Protein AF-A0A9P7FVH2-F1 (afdb_monomer_lite)

Organism: NCBI:txid117069

Radius of gyration: 31.06 Å; chains: 1; bounding box: 58×91×98 Å

Sequence (257 aa):
MCSVDLSGKVISPTGVAQERHGKLKPRFADFACPNVEVYRYVALVTKAVIPKAFWGSDANFKVVLSYVQEFIRCRRFESVTLHHVIQRFSTTACDWFIPPGQGALQQSRVSVSDAMKRRELLEDFMFWYFDSFVSSLLKTNFYITETSAFRNRVLYFRHDDWEAMCAPLIERLSSATFVKMTHLEAMEVLRQRKLGYSFVRLLPKETGVRPIVNLRRRKTHGRPAEQSINQILQAAFQILSYEKVIAFLKCLEVRLM

Foldseek 3Di:
DFDADPVRDGDDPPPPPPPPPPVPQQFPQVQFDDLVVLLVVLLVVCPVPPDPLQLLDPQSSVLQSVVLSVLSFDFVPDDDDLCNSCPRRDLQSRQVLDDPPDPPDRCPDDDPVSVVVSVVVSSVVSCCCVVPPSVCVQVVQWDWAFDVVVVRTITTHGPVSVCVQCVVVVVCCPPPPDDDDDPVRLVVVCVVDLQHAWDWDWHGDRHGIDTDTDQQDDDPPVDPDRDGPCRVCVVVVVVVVVVVVVVVVVVVVVVVD

pLDDT: mean 79.51, std 17.06, range [28.39, 97.88]

Secondary structure (DSSP, 8-state):
---B-TT--B--------------PPPGGGGSBPHHHHHHHHHHHHHHHS-GGGGSSHHHHHHHHHHHHHHHHPPTT----HHHHHTT--GGG-GGGSPTTS--S--SS--HHHHHHHHHHHHHHHHIIIIIIIHHHHHHHEEEEEEGGGTTEEEEEEHHHHHHHHHHHHHHIIIII-----HHHHHHHHHH-S----EEEEEE-SSSEEEEEE-------SSS-PPPHHHHHHHHHHHHHHHHHHHHHHHHHTT--

Structure (mmCIF, N/CA/C/O backbone):
data_AF-A0A9P7FVH2-F1
#
_entry.id   AF-A0A9P7FVH2-F1
#
loop_
_atom_site.group_PDB
_atom_site.id
_atom_site.type_symbol
_atom_site.label_atom_id
_atom_site.label_alt_id
_atom_site.label_comp_id
_atom_site.label_asym_id
_atom_site.label_entity_id
_atom_site.label_seq_id
_atom_site.pdbx_PDB_ins_code
_atom_site.Cartn_x
_atom_site.Cartn_y
_atom_site.Cartn_z
_atom_site.occupancy
_atom_site.B_iso_or_equiv
_atom_site.auth_seq_id
_atom_site.auth_comp_id
_atom_site.auth_asym_id
_atom_site.auth_atom_id
_atom_site.pdbx_PDB_model_num
ATOM 1 N N . MET A 1 1 ? -13.755 -58.070 35.638 1.00 43.16 1 MET A N 1
ATOM 2 C CA . MET A 1 1 ? -15.102 -58.663 35.772 1.00 43.16 1 MET A CA 1
ATOM 3 C C . MET A 1 1 ? -16.091 -57.634 35.250 1.00 43.16 1 MET A C 1
ATOM 5 O O . MET A 1 1 ? -16.156 -56.558 35.825 1.00 43.16 1 MET A O 1
ATOM 9 N N . CYS A 1 2 ? -16.745 -57.895 34.118 1.00 45.72 2 CYS A N 1
ATOM 10 C CA . CYS A 1 2 ? -17.725 -56.977 33.527 1.00 45.72 2 CYS A CA 1
ATOM 11 C C . CYS A 1 2 ? -19.125 -57.366 34.010 1.00 45.72 2 CYS A C 1
ATOM 13 O O . CYS A 1 2 ? -19.472 -58.543 33.946 1.00 45.72 2 CYS A O 1
ATOM 15 N N . SER A 1 3 ? -19.909 -56.402 34.495 1.00 44.28 3 SER A N 1
ATOM 16 C CA . SER A 1 3 ? -21.295 -56.647 34.904 1.00 44.28 3 SER A CA 1
ATOM 17 C C . SER A 1 3 ? -22.167 -56.960 33.685 1.00 44.28 3 SER A C 1
ATOM 19 O O . SER A 1 3 ? -22.163 -56.220 32.700 1.00 44.28 3 SER A O 1
ATOM 21 N N . VAL A 1 4 ? -22.901 -58.066 33.765 1.00 63.25 4 VAL A N 1
ATOM 22 C CA . VAL A 1 4 ? -23.869 -58.542 32.767 1.00 63.25 4 VAL A CA 1
ATOM 23 C C . VAL A 1 4 ? -25.279 -58.449 33.346 1.00 63.25 4 VAL A C 1
ATOM 25 O O . VAL A 1 4 ? -25.457 -58.573 34.559 1.00 63.25 4 VAL A O 1
ATOM 28 N N . ASP A 1 5 ? -26.272 -58.203 32.494 1.00 61.12 5 ASP A N 1
ATOM 29 C CA . ASP A 1 5 ? -27.680 -58.239 32.901 1.00 61.12 5 ASP A CA 1
ATOM 30 C C . ASP A 1 5 ? -28.210 -59.684 33.045 1.00 61.12 5 ASP A C 1
ATOM 32 O O . ASP A 1 5 ? -27.540 -60.657 32.690 1.00 61.12 5 ASP A O 1
ATOM 36 N N . LEU A 1 6 ? -29.434 -59.838 33.567 1.00 50.94 6 LEU A N 1
ATOM 37 C CA . LEU A 1 6 ? -30.098 -61.136 33.801 1.00 50.94 6 LEU A CA 1
ATOM 38 C C . LEU A 1 6 ? -30.371 -61.946 32.516 1.00 50.94 6 LEU A C 1
ATOM 40 O O . LEU A 1 6 ? -30.832 -63.080 32.600 1.00 50.94 6 LEU A O 1
ATOM 44 N N . SER A 1 7 ? -30.099 -61.387 31.334 1.00 65.06 7 SER A N 1
ATOM 45 C CA . SER A 1 7 ? -30.193 -62.071 30.037 1.00 65.06 7 SER A CA 1
ATOM 46 C C . SER A 1 7 ? -28.817 -62.342 29.409 1.00 65.06 7 SER A C 1
ATOM 48 O O . SER A 1 7 ? -28.739 -62.766 28.257 1.00 65.06 7 SER A O 1
ATOM 50 N N . GLY A 1 8 ? -27.725 -62.122 30.152 1.00 52.38 8 GLY A N 1
ATOM 51 C CA . GLY A 1 8 ? -26.362 -62.443 29.729 1.00 52.38 8 GLY A CA 1
ATOM 52 C C . GLY A 1 8 ? -25.756 -61.465 28.720 1.00 52.38 8 GLY A C 1
ATOM 53 O O . GLY A 1 8 ? -24.754 -61.801 28.084 1.00 52.38 8 GLY A O 1
ATOM 54 N N . LYS A 1 9 ? -26.320 -60.261 28.550 1.00 54.84 9 LYS A N 1
ATOM 55 C CA . LYS A 1 9 ? -25.767 -59.243 27.645 1.00 54.84 9 LYS A CA 1
ATOM 56 C C . LYS A 1 9 ? -24.786 -58.326 28.380 1.00 54.84 9 LYS A C 1
ATOM 58 O O . LYS A 1 9 ? -25.024 -57.878 29.500 1.00 54.84 9 LYS A O 1
ATOM 63 N N . VAL A 1 10 ? -23.657 -58.042 27.728 1.00 49.31 10 VAL A N 1
ATOM 64 C CA . VAL A 1 10 ? -22.617 -57.141 28.246 1.00 49.31 10 VAL A CA 1
ATOM 65 C C . VAL A 1 10 ? -23.105 -55.697 28.149 1.00 49.31 10 VAL A C 1
ATOM 67 O O . VAL A 1 10 ? -23.310 -55.177 27.050 1.00 49.31 10 VAL A O 1
ATOM 70 N N . ILE A 1 11 ? -23.273 -55.041 29.298 1.00 46.25 11 ILE A N 1
ATOM 71 C CA . ILE A 1 11 ? -23.674 -53.635 29.375 1.00 46.25 11 ILE A CA 1
ATOM 72 C C . ILE A 1 11 ? -22.459 -52.781 29.008 1.00 46.25 11 ILE A C 1
ATOM 74 O O . ILE A 1 11 ? -21.554 -52.568 29.814 1.00 46.25 11 ILE A O 1
ATOM 78 N N . SER A 1 12 ? -22.422 -52.307 27.767 1.00 48.50 12 SER A N 1
ATOM 79 C CA . SER A 1 12 ? -21.456 -51.296 27.337 1.00 48.50 12 SER A CA 1
ATOM 80 C C . SER A 1 12 ? -21.982 -49.912 27.738 1.00 48.50 12 SER A C 1
ATOM 82 O O . SER A 1 12 ? -23.158 -49.634 27.494 1.00 48.50 12 SER A O 1
ATOM 84 N N . PRO A 1 13 ? -21.170 -49.024 28.342 1.00 35.25 13 PRO A N 1
ATOM 85 C CA . PRO A 1 13 ? -21.609 -47.673 28.639 1.00 35.25 13 PRO A CA 1
ATOM 86 C C . PRO A 1 13 ? -21.676 -46.909 27.318 1.00 35.25 13 PRO A C 1
ATOM 88 O O . PRO A 1 13 ? -20.674 -46.396 26.823 1.00 35.25 13 PRO A O 1
ATOM 91 N N . THR A 1 14 ? -22.867 -46.836 26.731 1.00 40.59 14 THR A N 1
ATOM 92 C CA . THR A 1 14 ? -23.166 -45.924 25.627 1.00 40.59 14 THR A CA 1
ATOM 93 C C . THR A 1 14 ? -23.212 -44.506 26.190 1.00 40.59 14 THR A C 1
ATOM 95 O O . THR A 1 14 ? -24.269 -43.910 26.380 1.00 40.59 14 THR A O 1
ATOM 98 N N . GLY A 1 15 ? -22.038 -43.969 26.521 1.00 35.88 15 GLY A N 1
ATOM 99 C CA . GLY A 1 15 ? -21.857 -42.539 26.667 1.00 35.88 15 GLY A CA 1
ATOM 100 C C . GLY A 1 15 ? -22.114 -41.932 25.300 1.00 35.88 15 GLY A C 1
ATOM 101 O O . GLY A 1 15 ? -21.290 -42.061 24.399 1.00 35.88 15 GLY A O 1
ATOM 102 N N . VAL A 1 16 ? -23.283 -41.319 25.134 1.00 34.72 16 VAL A N 1
ATOM 103 C CA . VAL A 1 16 ? -23.575 -40.451 23.998 1.00 34.72 16 VAL A CA 1
ATOM 104 C C . VAL A 1 16 ? -22.519 -39.352 24.039 1.00 34.72 16 VAL A C 1
ATOM 106 O O . VAL A 1 16 ? -22.600 -38.421 24.840 1.00 34.72 16 VAL A O 1
ATOM 109 N N . ALA A 1 17 ? -21.475 -39.505 23.228 1.00 32.22 17 ALA A N 1
ATOM 110 C CA . ALA A 1 17 ? -20.503 -38.462 22.987 1.00 32.22 17 ALA A CA 1
ATOM 111 C C . ALA A 1 17 ? -21.262 -37.330 22.297 1.00 32.22 17 ALA A C 1
ATOM 113 O O . ALA A 1 17 ? -21.487 -37.335 21.090 1.00 32.22 17 ALA A O 1
ATOM 114 N N . GLN A 1 18 ? -21.729 -36.378 23.098 1.00 33.34 18 GLN A N 1
ATOM 115 C CA . GLN A 1 18 ? -22.126 -35.069 22.624 1.00 33.34 18 GLN A CA 1
ATOM 116 C C . GLN A 1 18 ? -20.876 -34.457 21.991 1.00 33.34 18 GLN A C 1
ATOM 118 O O . GLN A 1 18 ? -20.051 -33.842 22.670 1.00 33.34 18 GLN A O 1
ATOM 123 N N . GLU A 1 19 ? -20.723 -34.659 20.683 1.00 28.39 19 GLU A N 1
ATOM 124 C CA . GLU A 1 19 ? -19.854 -33.859 19.838 1.00 28.39 19 GLU A CA 1
ATOM 125 C C . GLU A 1 19 ? -20.339 -32.416 19.940 1.00 28.39 19 GLU A C 1
ATOM 127 O O . GLU A 1 19 ? -21.154 -31.922 19.157 1.00 28.39 19 GLU A O 1
ATOM 132 N N . ARG A 1 20 ? -19.832 -31.709 20.949 1.00 33.94 20 ARG A N 1
ATOM 133 C CA . ARG A 1 20 ? -19.786 -30.259 20.937 1.00 33.94 20 ARG A CA 1
ATOM 134 C C . ARG A 1 20 ? -18.894 -29.896 19.759 1.00 33.94 20 ARG A C 1
ATOM 136 O O . ARG A 1 20 ? -17.685 -29.751 19.912 1.00 33.94 20 ARG A O 1
ATOM 143 N N . HIS A 1 21 ? -19.508 -29.733 18.591 1.00 31.66 21 HIS A N 1
ATOM 144 C CA . HIS A 1 21 ? -18.989 -28.913 17.509 1.00 31.66 21 HIS A CA 1
ATOM 145 C C . HIS A 1 21 ? -18.839 -27.491 18.061 1.00 31.66 21 HIS A C 1
ATOM 147 O O . HIS A 1 21 ? -19.669 -26.606 17.844 1.00 31.66 21 HIS A O 1
ATOM 153 N N . GLY A 1 22 ? -17.780 -27.265 18.837 1.00 34.44 22 GLY A N 1
ATOM 154 C CA . GLY A 1 22 ? -17.247 -25.940 19.046 1.00 34.44 22 GLY A CA 1
ATOM 155 C C . GLY A 1 22 ? -16.807 -25.485 17.673 1.00 34.44 22 GLY A C 1
ATOM 156 O O . GLY A 1 22 ? -15.721 -25.852 17.239 1.00 34.44 22 GLY A O 1
ATOM 157 N N . LYS A 1 23 ? -17.681 -24.762 16.960 1.00 38.66 23 LYS A N 1
ATOM 158 C CA . LYS A 1 23 ? -17.323 -24.047 15.736 1.00 38.66 23 LYS A CA 1
ATOM 159 C C . LYS A 1 23 ? -16.041 -23.287 16.062 1.00 38.66 23 LYS A C 1
ATOM 161 O O . LYS A 1 23 ? -16.089 -22.299 16.799 1.00 38.66 23 LYS A O 1
ATOM 166 N N . LEU A 1 24 ? -14.898 -23.803 15.606 1.00 47.31 24 LEU A N 1
ATOM 167 C CA . LEU A 1 24 ? -13.620 -23.117 15.702 1.00 47.31 24 LEU A CA 1
ATOM 168 C C . LEU A 1 24 ? -13.872 -21.770 15.043 1.00 47.31 24 LEU A C 1
ATOM 170 O O . LEU A 1 24 ? -14.206 -21.714 13.861 1.00 47.31 24 LEU A O 1
ATOM 174 N N . LYS A 1 25 ? -13.855 -20.698 15.841 1.00 48.28 25 LYS A N 1
ATOM 175 C CA . LYS A 1 25 ? -14.044 -19.351 15.309 1.00 48.28 25 LYS A CA 1
ATOM 176 C C . LYS A 1 25 ? -12.992 -19.191 14.211 1.00 48.28 25 LYS A C 1
ATOM 178 O O . LYS A 1 25 ? -11.815 -19.373 14.538 1.00 48.28 25 LYS A O 1
ATOM 183 N N . PRO A 1 26 ? -13.389 -18.934 12.953 1.00 57.34 26 PRO A N 1
ATOM 184 C CA . PRO A 1 26 ? -12.434 -18.851 11.862 1.00 57.34 26 PRO A CA 1
ATOM 185 C C . PRO A 1 26 ? -11.395 -17.796 12.232 1.00 57.34 26 PRO A C 1
ATOM 187 O O . PRO A 1 26 ? -11.741 -16.732 12.768 1.00 57.34 26 PRO A O 1
ATOM 190 N N . ARG A 1 27 ? -10.115 -18.135 12.072 1.00 66.75 27 ARG A N 1
ATOM 191 C CA . ARG A 1 27 ? -9.048 -17.223 12.471 1.00 66.75 27 ARG A CA 1
ATOM 192 C C . ARG A 1 27 ? -9.080 -16.062 11.493 1.00 66.75 27 ARG A C 1
ATOM 194 O O . ARG A 1 27 ? -9.233 -16.253 10.296 1.00 66.75 27 ARG A O 1
ATOM 201 N N . PHE A 1 28 ? -8.886 -14.839 11.977 1.00 68.31 28 PHE A N 1
ATOM 202 C CA . PHE A 1 28 ? -8.874 -13.659 11.098 1.00 68.31 28 PHE A CA 1
ATOM 203 C C . PHE A 1 28 ? -7.806 -13.738 10.002 1.00 68.31 28 PHE A C 1
ATOM 205 O O . PHE A 1 28 ? -7.935 -13.087 8.975 1.00 68.31 28 PHE A O 1
ATOM 212 N N . ALA A 1 29 ? -6.755 -14.533 10.211 1.00 67.38 29 ALA A N 1
ATOM 213 C CA . ALA A 1 29 ? -5.752 -14.800 9.190 1.00 67.38 29 ALA A CA 1
ATOM 214 C C . ALA A 1 29 ? -6.312 -15.573 7.982 1.00 67.38 29 ALA A C 1
ATOM 216 O O . ALA A 1 29 ? -5.767 -15.432 6.894 1.00 67.38 29 ALA A O 1
ATOM 217 N N . ASP A 1 30 ? -7.390 -16.340 8.157 1.00 75.00 30 ASP A N 1
ATOM 218 C CA . ASP A 1 30 ? -7.968 -17.194 7.115 1.00 75.00 30 ASP A CA 1
ATOM 219 C C . ASP A 1 30 ? -8.737 -16.372 6.066 1.00 75.00 30 ASP A C 1
ATOM 221 O O . ASP A 1 30 ? -8.854 -16.786 4.920 1.00 75.00 30 ASP A O 1
ATOM 225 N N . PHE A 1 31 ? -9.208 -15.177 6.441 1.00 81.62 31 PHE A N 1
ATOM 226 C CA . PHE A 1 31 ? -9.846 -14.216 5.531 1.00 81.62 31 PHE A CA 1
ATOM 227 C C . PHE A 1 31 ? -8.846 -13.256 4.872 1.00 81.62 31 PHE A C 1
ATOM 229 O O . PHE A 1 31 ? -9.235 -12.409 4.070 1.00 81.62 31 PHE A O 1
ATOM 236 N N . ALA A 1 32 ? -7.563 -13.324 5.240 1.00 87.81 32 ALA A N 1
ATOM 237 C CA . ALA A 1 32 ? -6.552 -12.464 4.646 1.00 87.81 32 ALA A CA 1
ATOM 238 C C . ALA A 1 32 ? -6.189 -12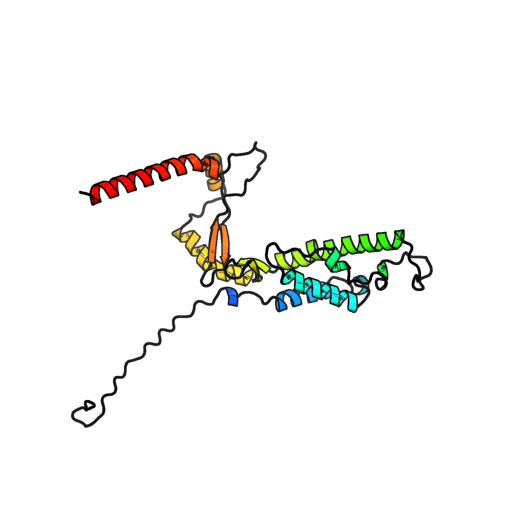.973 3.248 1.00 87.81 32 ALA A C 1
ATOM 240 O O . ALA A 1 32 ? -5.884 -14.151 3.060 1.00 87.81 32 ALA A O 1
ATOM 241 N N . CYS A 1 33 ? -6.137 -12.065 2.279 1.00 91.50 33 CYS A N 1
ATOM 242 C CA . CYS A 1 33 ? -5.678 -12.382 0.938 1.00 91.50 33 CYS A CA 1
ATOM 243 C C . CYS A 1 33 ? -4.200 -12.804 0.983 1.00 91.50 33 CYS A C 1
ATOM 245 O O . CYS A 1 33 ? -3.356 -12.071 1.523 1.00 91.50 33 CYS A O 1
ATOM 247 N N . PRO A 1 34 ? -3.835 -13.948 0.380 1.00 92.25 34 PRO A N 1
ATOM 248 C CA . PRO A 1 34 ? -2.442 -14.314 0.206 1.00 92.25 34 PRO A CA 1
ATOM 249 C C . PRO A 1 34 ? -1.685 -13.229 -0.569 1.00 92.25 34 PRO A C 1
ATOM 251 O O . PRO A 1 34 ? -2.151 -12.739 -1.595 1.00 92.25 34 PRO A O 1
ATOM 254 N N . ASN A 1 35 ? -0.453 -12.917 -0.149 1.00 93.19 35 ASN A N 1
ATOM 255 C CA . ASN A 1 35 ? 0.400 -11.938 -0.845 1.00 93.19 35 ASN A CA 1
ATOM 256 C C . ASN A 1 35 ? 0.577 -12.253 -2.342 1.00 93.19 35 ASN A C 1
ATOM 258 O O . ASN A 1 35 ? 0.787 -11.348 -3.142 1.00 93.19 35 ASN A O 1
ATOM 262 N N . VAL A 1 36 ? 0.496 -13.533 -2.724 1.00 95.31 36 VAL A N 1
ATOM 263 C CA . VAL A 1 36 ? 0.579 -13.975 -4.123 1.00 95.31 36 VAL A CA 1
ATOM 264 C C . VAL A 1 36 ? -0.621 -13.491 -4.937 1.00 95.31 36 VAL A C 1
ATOM 266 O O . VAL A 1 36 ? -0.440 -13.091 -6.082 1.00 95.31 36 VAL A O 1
ATOM 269 N N . GLU A 1 37 ? -1.826 -13.497 -4.368 1.00 95.62 37 GLU A N 1
ATOM 270 C CA . GLU A 1 37 ? -3.029 -13.001 -5.044 1.00 95.62 37 GLU A CA 1
ATOM 271 C C . GLU A 1 37 ? -2.985 -11.484 -5.196 1.00 95.62 37 GLU A C 1
ATOM 273 O O . GLU A 1 37 ? -3.216 -10.973 -6.290 1.00 95.62 37 GLU A O 1
ATOM 278 N N . VAL A 1 38 ? -2.575 -10.775 -4.140 1.00 96.94 38 VAL A N 1
ATOM 279 C CA . VAL A 1 38 ? -2.372 -9.318 -4.174 1.00 96.94 38 VAL A CA 1
ATOM 280 C C . VAL A 1 38 ? -1.324 -8.944 -5.227 1.00 96.94 38 VAL A C 1
ATOM 282 O O . VAL A 1 38 ? -1.545 -8.052 -6.043 1.00 96.94 38 VAL A O 1
ATOM 285 N N . TYR A 1 39 ? -0.204 -9.671 -5.272 1.00 97.50 39 TYR A N 1
ATOM 286 C CA . TYR A 1 39 ? 0.826 -9.494 -6.293 1.00 97.50 39 TYR A CA 1
ATOM 287 C C . TYR A 1 39 ? 0.294 -9.753 -7.705 1.00 97.50 39 TYR A C 1
ATOM 289 O O . TYR A 1 39 ? 0.525 -8.940 -8.597 1.00 97.50 39 TYR A O 1
ATOM 297 N N . ARG A 1 40 ? -0.435 -10.856 -7.920 1.00 97.25 40 ARG A N 1
ATOM 298 C CA . ARG A 1 40 ? -1.027 -11.181 -9.227 1.00 97.25 40 ARG A CA 1
ATOM 299 C C . ARG A 1 40 ? -1.994 -10.097 -9.681 1.00 97.25 40 ARG A C 1
ATOM 301 O O . ARG A 1 40 ? -1.936 -9.709 -10.842 1.00 97.25 40 ARG A O 1
ATOM 308 N N . TYR A 1 41 ? -2.829 -9.593 -8.776 1.00 97.19 41 TYR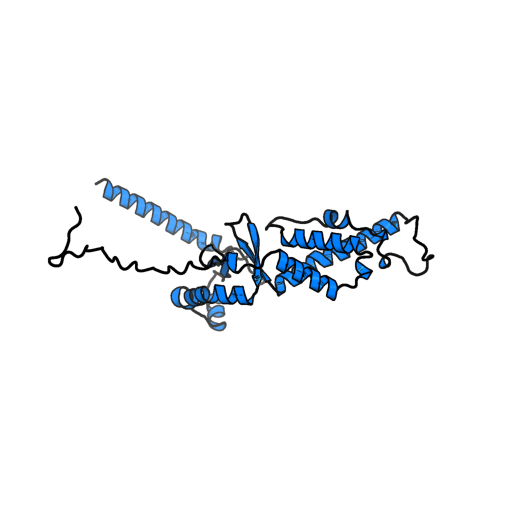 A N 1
ATOM 309 C CA . TYR A 1 41 ? -3.727 -8.478 -9.052 1.00 97.19 41 TYR A CA 1
ATOM 310 C C . TYR A 1 41 ? -2.950 -7.252 -9.548 1.00 97.19 41 TYR A C 1
ATOM 312 O O . TYR A 1 41 ? -3.197 -6.788 -10.660 1.00 97.19 41 TYR A O 1
ATOM 320 N N . VAL A 1 42 ? -1.951 -6.786 -8.789 1.00 97.88 42 VAL A N 1
ATOM 321 C CA . VAL A 1 42 ? -1.137 -5.626 -9.190 1.00 97.88 42 VAL A CA 1
ATOM 322 C C . VAL A 1 42 ? -0.418 -5.891 -10.515 1.00 97.88 42 VAL A C 1
ATOM 324 O O . VAL A 1 42 ? -0.473 -5.056 -11.409 1.00 97.88 42 VAL A O 1
ATOM 327 N N . ALA A 1 43 ? 0.193 -7.064 -10.693 1.00 97.44 43 ALA A N 1
ATOM 328 C CA . ALA A 1 43 ? 0.911 -7.414 -11.917 1.00 97.44 43 ALA A CA 1
ATOM 329 C C . ALA A 1 43 ? 0.004 -7.419 -13.162 1.00 97.44 43 ALA A C 1
ATOM 331 O O . ALA A 1 43 ? 0.417 -6.955 -14.228 1.00 97.44 43 ALA A O 1
ATOM 332 N N . LEU A 1 44 ? -1.229 -7.922 -13.037 1.00 97.81 44 LEU A N 1
ATOM 333 C CA . LEU A 1 44 ? -2.215 -7.920 -14.119 1.00 97.81 44 LEU A CA 1
ATOM 334 C C . LEU A 1 44 ? -2.659 -6.499 -14.470 1.00 97.81 44 LEU A C 1
ATOM 336 O O . LEU A 1 44 ? -2.693 -6.155 -15.651 1.00 97.81 44 LEU A O 1
ATOM 340 N N . VAL A 1 45 ? -2.936 -5.665 -13.465 1.00 97.56 45 VAL A N 1
ATOM 341 C CA . VAL A 1 45 ? -3.321 -4.264 -13.684 1.00 97.56 45 VAL A CA 1
ATOM 342 C C . VAL A 1 45 ? -2.167 -3.476 -14.302 1.00 97.56 45 VAL A C 1
ATOM 344 O O . VAL A 1 45 ? -2.374 -2.778 -15.291 1.00 97.56 45 VAL A O 1
ATOM 347 N N . THR A 1 46 ? -0.937 -3.648 -13.814 1.00 97.25 46 THR A N 1
ATOM 348 C CA . THR A 1 46 ? 0.258 -3.039 -14.414 1.00 97.25 46 THR A CA 1
ATOM 349 C C . THR A 1 46 ? 0.393 -3.418 -15.887 1.00 97.25 46 THR A C 1
ATOM 351 O O . THR A 1 46 ? 0.614 -2.545 -16.723 1.00 97.25 46 THR A O 1
ATOM 354 N N . LYS A 1 47 ? 0.222 -4.703 -16.225 1.00 96.38 47 LYS A N 1
ATOM 355 C CA . LYS A 1 47 ? 0.300 -5.192 -17.611 1.00 96.38 47 LYS A CA 1
ATOM 356 C C . LYS A 1 47 ? -0.814 -4.631 -18.506 1.00 96.38 47 LYS A C 1
ATOM 358 O O . LYS A 1 47 ? -0.601 -4.505 -19.708 1.00 96.38 47 LYS A O 1
ATOM 363 N N . ALA A 1 48 ? -1.985 -4.347 -17.941 1.00 97.25 48 ALA A N 1
ATOM 364 C CA . ALA A 1 48 ? -3.127 -3.804 -18.672 1.00 97.25 48 ALA A CA 1
ATOM 365 C C . ALA A 1 48 ? -3.037 -2.283 -18.879 1.00 97.25 48 ALA A C 1
ATOM 367 O O . ALA A 1 48 ? -3.459 -1.788 -19.920 1.00 97.25 48 ALA A O 1
ATOM 368 N N . VAL A 1 49 ? -2.501 -1.549 -17.900 1.00 96.81 49 VAL A N 1
ATOM 369 C CA . VAL A 1 49 ? -2.493 -0.077 -17.896 1.00 96.81 49 VAL A CA 1
ATOM 370 C C . VAL A 1 49 ? -1.220 0.499 -18.509 1.00 96.81 49 VAL A C 1
ATOM 372 O O . VAL A 1 49 ? -1.291 1.481 -19.242 1.00 96.81 49 VAL A O 1
ATOM 375 N N . ILE A 1 50 ? -0.053 -0.081 -18.211 1.00 95.31 50 ILE A N 1
ATOM 376 C CA . ILE A 1 50 ? 1.236 0.485 -18.620 1.00 95.31 50 ILE A CA 1
ATOM 377 C C . ILE A 1 50 ? 1.729 -0.235 -19.882 1.00 95.31 50 ILE A C 1
ATOM 379 O O . ILE A 1 50 ? 1.992 -1.443 -19.829 1.00 95.31 50 ILE A O 1
ATOM 383 N N . PRO A 1 51 ? 1.897 0.477 -21.015 1.00 94.56 51 PRO A N 1
ATOM 384 C CA . PRO A 1 51 ? 2.352 -0.134 -22.257 1.00 94.56 51 PRO A CA 1
ATOM 385 C C . PRO A 1 51 ? 3.705 -0.825 -22.095 1.00 94.56 51 PRO A C 1
ATOM 387 O O . PRO A 1 51 ? 4.611 -0.303 -21.446 1.00 94.56 51 PRO A O 1
ATOM 390 N N . LYS A 1 52 ? 3.882 -1.974 -22.760 1.00 91.50 52 LYS A N 1
ATOM 391 C CA . LYS A 1 52 ? 5.126 -2.758 -22.677 1.00 91.50 52 LYS A CA 1
ATOM 392 C C . LYS A 1 52 ? 6.384 -1.948 -23.016 1.00 91.50 52 LYS A C 1
ATOM 394 O O . LYS A 1 52 ? 7.422 -2.165 -22.401 1.00 91.50 52 LYS A O 1
ATOM 399 N N . ALA A 1 53 ? 6.266 -0.999 -23.945 1.00 90.62 53 ALA A N 1
ATOM 400 C CA . ALA A 1 53 ? 7.360 -0.135 -24.379 1.00 90.62 53 ALA A CA 1
ATOM 401 C C . ALA A 1 53 ? 7.975 0.702 -23.238 1.00 90.62 53 ALA A C 1
ATOM 403 O O . ALA A 1 53 ? 9.177 0.951 -23.258 1.00 90.62 53 ALA A O 1
ATOM 404 N N . PHE A 1 54 ? 7.204 1.073 -22.204 1.00 91.00 54 PHE A N 1
ATOM 405 C CA . PHE A 1 54 ? 7.730 1.834 -21.060 1.00 91.00 54 PHE A CA 1
ATOM 406 C C . PHE A 1 54 ? 8.794 1.059 -20.277 1.00 91.00 54 PHE A C 1
ATOM 408 O O . PHE A 1 54 ? 9.735 1.646 -19.748 1.00 91.00 54 PHE A O 1
ATOM 415 N N . TRP A 1 55 ? 8.695 -0.268 -20.241 1.00 92.75 55 TRP A N 1
ATOM 416 C CA . TRP A 1 55 ? 9.658 -1.107 -19.531 1.00 92.75 55 TRP A CA 1
ATOM 417 C C . TRP A 1 55 ? 10.936 -1.355 -20.341 1.00 92.75 55 TRP A C 1
ATOM 419 O O . TRP A 1 55 ? 11.932 -1.808 -19.780 1.00 92.75 55 TRP A O 1
ATOM 429 N N . GLY A 1 56 ? 10.923 -1.074 -21.647 1.00 90.81 56 GLY A N 1
ATOM 430 C CA . GLY A 1 56 ? 12.027 -1.313 -22.582 1.00 90.81 56 GLY A CA 1
ATOM 431 C C . GLY A 1 56 ? 12.249 -2.785 -22.939 1.00 90.81 56 GLY A C 1
ATOM 432 O O . GLY A 1 56 ? 12.360 -3.142 -24.104 1.00 90.81 56 GLY A O 1
ATOM 433 N N . SER A 1 57 ? 12.247 -3.680 -21.949 1.00 92.75 57 SER A N 1
ATOM 434 C CA . SER A 1 57 ? 12.403 -5.121 -22.164 1.00 92.75 57 SER A CA 1
ATOM 435 C C . SER A 1 57 ? 11.571 -5.959 -21.195 1.00 92.75 57 SER A C 1
ATOM 437 O O . SER A 1 57 ? 11.235 -5.528 -20.089 1.00 92.75 57 SER A O 1
ATOM 439 N N . ASP A 1 58 ? 11.305 -7.214 -21.569 1.00 93.69 58 ASP A N 1
ATOM 440 C CA . ASP A 1 58 ? 10.668 -8.185 -20.670 1.00 93.69 58 ASP A CA 1
ATOM 441 C C . ASP A 1 58 ? 11.533 -8.483 -19.430 1.00 93.69 58 ASP A C 1
ATOM 443 O O . ASP A 1 58 ? 11.004 -8.818 -18.369 1.00 93.69 58 ASP A O 1
ATOM 447 N N . ALA A 1 59 ? 12.861 -8.354 -19.537 1.00 94.25 59 ALA A N 1
ATOM 448 C CA . ALA A 1 59 ? 13.777 -8.519 -18.409 1.00 94.25 59 ALA A CA 1
ATOM 449 C C . ALA A 1 59 ? 13.581 -7.406 -17.368 1.00 94.25 59 ALA A C 1
ATOM 451 O O . ALA A 1 59 ? 13.373 -7.702 -16.190 1.00 94.25 59 ALA A O 1
ATOM 452 N N . ASN A 1 60 ? 13.547 -6.147 -17.810 1.00 94.94 60 ASN A N 1
ATOM 453 C CA . ASN A 1 60 ? 13.241 -4.999 -16.954 1.00 94.94 60 ASN A CA 1
ATOM 454 C C . ASN A 1 60 ? 11.861 -5.134 -16.307 1.00 94.94 60 ASN A C 1
ATOM 456 O O . ASN A 1 60 ? 11.714 -4.914 -15.106 1.00 94.94 60 ASN A O 1
ATOM 460 N N . PHE A 1 61 ? 10.853 -5.552 -17.077 1.00 95.81 61 PHE A N 1
ATOM 461 C CA . PHE A 1 61 ? 9.511 -5.749 -16.538 1.00 95.81 61 PHE A CA 1
ATOM 462 C C . PHE A 1 61 ? 9.484 -6.811 -15.427 1.00 95.81 61 PHE A C 1
ATOM 464 O O . PHE A 1 61 ? 8.890 -6.591 -14.372 1.00 95.81 61 PHE A O 1
ATOM 471 N N . LYS A 1 62 ? 10.188 -7.938 -15.606 1.00 95.31 62 LYS A N 1
ATOM 472 C CA . LYS A 1 62 ? 10.340 -8.967 -14.561 1.00 95.31 62 LYS A CA 1
ATOM 473 C C . LYS A 1 62 ? 11.043 -8.432 -13.314 1.00 95.31 62 LYS A C 1
ATOM 475 O O . LYS A 1 62 ? 10.617 -8.754 -12.207 1.00 95.31 62 LYS A O 1
ATOM 480 N N . VAL A 1 63 ? 12.084 -7.613 -13.480 1.00 94.81 63 VAL A N 1
ATOM 481 C CA . VAL A 1 63 ? 12.775 -6.953 -12.361 1.00 94.81 63 VAL A CA 1
ATOM 482 C C . VAL A 1 63 ? 11.797 -6.074 -11.582 1.00 94.81 63 VAL A C 1
ATOM 484 O O . VAL A 1 63 ? 11.666 -6.238 -10.369 1.00 94.81 63 VAL A O 1
ATOM 487 N N . VAL A 1 64 ? 11.035 -5.218 -12.266 1.00 95.50 64 VAL A N 1
ATOM 488 C CA . VAL A 1 64 ? 10.034 -4.354 -11.621 1.00 95.50 64 VAL A CA 1
ATOM 489 C C . VAL A 1 64 ? 8.984 -5.179 -10.881 1.00 95.50 64 VAL A C 1
ATOM 491 O O . VAL A 1 64 ? 8.689 -4.891 -9.723 1.00 95.50 64 VAL A O 1
ATOM 494 N N . LEU A 1 65 ? 8.449 -6.238 -11.494 1.00 96.19 65 LEU A N 1
ATOM 495 C CA . LEU A 1 65 ? 7.478 -7.108 -10.830 1.00 96.19 65 LEU A CA 1
ATOM 496 C C . LEU A 1 65 ? 8.067 -7.825 -9.605 1.00 96.19 65 LEU A C 1
ATOM 498 O O . LEU A 1 65 ? 7.367 -7.989 -8.606 1.00 96.19 65 LEU A O 1
ATOM 502 N N . SER A 1 66 ? 9.350 -8.194 -9.626 1.00 95.69 66 SER A N 1
ATOM 503 C CA . SER A 1 66 ? 10.006 -8.754 -8.437 1.00 95.69 66 SER A CA 1
ATOM 504 C C . SER A 1 66 ? 10.049 -7.749 -7.278 1.00 95.69 66 SER A C 1
ATOM 506 O O . SER A 1 66 ? 9.735 -8.115 -6.145 1.00 95.69 66 SER A O 1
ATOM 508 N N . TYR A 1 67 ? 10.293 -6.467 -7.570 1.00 95.62 67 TYR A N 1
ATOM 509 C CA . TYR A 1 67 ? 10.229 -5.395 -6.575 1.00 95.62 67 TYR A CA 1
ATOM 510 C C . TYR A 1 67 ? 8.802 -5.082 -6.123 1.00 95.62 67 TYR A C 1
ATOM 512 O O . TYR A 1 67 ? 8.596 -4.762 -4.958 1.00 95.62 67 TYR A O 1
ATOM 520 N N . VAL A 1 68 ? 7.791 -5.234 -6.984 1.00 96.06 68 VAL A N 1
ATOM 521 C CA . VAL A 1 68 ? 6.378 -5.170 -6.564 1.00 96.06 68 VAL A CA 1
ATOM 522 C C . VAL A 1 68 ? 6.066 -6.285 -5.566 1.00 96.06 68 VAL A C 1
ATOM 524 O O . VAL A 1 68 ? 5.424 -6.043 -4.544 1.00 96.06 68 VAL A O 1
ATOM 527 N N . GLN A 1 69 ? 6.537 -7.505 -5.828 1.00 95.56 69 GLN A N 1
ATOM 528 C CA . GLN A 1 69 ? 6.355 -8.625 -4.910 1.00 95.56 69 GLN A CA 1
ATOM 529 C C . GLN A 1 69 ? 7.060 -8.378 -3.570 1.00 95.56 69 GLN A C 1
ATOM 531 O O . GLN A 1 69 ? 6.504 -8.703 -2.521 1.00 95.56 69 GLN A O 1
ATOM 536 N N . GLU A 1 70 ? 8.267 -7.813 -3.591 1.00 93.75 70 GLU A N 1
ATOM 537 C CA . GLU A 1 70 ? 8.993 -7.419 -2.384 1.00 93.75 70 GLU A CA 1
ATOM 538 C C . GLU A 1 70 ? 8.248 -6.324 -1.615 1.00 93.75 70 GLU A C 1
ATOM 540 O O . GLU A 1 70 ? 7.980 -6.496 -0.429 1.00 93.75 70 GLU A O 1
ATOM 545 N N . PHE A 1 71 ? 7.803 -5.274 -2.306 1.00 94.00 71 PHE A N 1
ATOM 546 C CA . PHE A 1 71 ? 7.051 -4.156 -1.737 1.00 94.00 71 PHE A CA 1
ATOM 547 C C . PHE A 1 71 ? 5.774 -4.608 -1.015 1.00 94.00 71 PHE A C 1
ATOM 549 O O . PHE A 1 71 ? 5.496 -4.166 0.096 1.00 94.00 71 PHE A O 1
ATOM 556 N N . ILE A 1 72 ? 5.021 -5.547 -1.599 1.00 94.38 72 ILE A N 1
ATOM 557 C CA . ILE A 1 72 ? 3.819 -6.135 -0.976 1.00 94.38 72 ILE A CA 1
ATOM 558 C C . ILE A 1 72 ? 4.176 -6.980 0.262 1.00 94.38 72 ILE A C 1
ATOM 560 O O . ILE A 1 72 ? 3.369 -7.157 1.173 1.00 94.38 72 ILE A O 1
ATOM 564 N N . ARG A 1 73 ? 5.388 -7.538 0.312 1.00 92.19 73 ARG A N 1
ATOM 565 C CA . ARG A 1 73 ? 5.860 -8.366 1.432 1.00 92.19 73 ARG A CA 1
ATOM 566 C C . ARG A 1 73 ? 6.522 -7.556 2.544 1.00 92.19 73 ARG A C 1
ATOM 568 O O . ARG A 1 73 ? 6.676 -8.113 3.637 1.00 92.19 73 ARG A O 1
ATOM 575 N N . CYS A 1 74 ? 6.901 -6.306 2.284 1.00 91.06 74 CYS A N 1
ATOM 576 C CA . CYS A 1 74 ? 7.507 -5.423 3.270 1.00 91.06 74 CYS A CA 1
ATOM 577 C C . CYS A 1 74 ? 6.623 -5.287 4.512 1.00 91.06 74 CYS A C 1
ATOM 579 O O . CYS A 1 74 ? 5.391 -5.205 4.451 1.00 91.06 74 CYS A O 1
ATOM 581 N N . ARG A 1 75 ? 7.265 -5.270 5.676 1.00 89.12 75 ARG A N 1
ATOM 582 C CA . ARG A 1 75 ? 6.594 -5.072 6.960 1.00 89.12 75 ARG A CA 1
ATOM 583 C C . ARG A 1 75 ? 6.355 -3.596 7.218 1.00 89.12 75 ARG A C 1
ATOM 585 O O . ARG A 1 75 ? 6.958 -2.708 6.618 1.00 89.12 75 ARG A O 1
ATOM 592 N N . ARG A 1 76 ? 5.500 -3.317 8.199 1.00 84.31 76 ARG A N 1
ATOM 593 C CA . ARG A 1 76 ? 5.345 -1.953 8.698 1.00 84.31 76 ARG A CA 1
ATOM 594 C C . ARG A 1 76 ? 6.697 -1.454 9.228 1.00 84.31 76 ARG A C 1
ATOM 596 O O . ARG A 1 76 ? 7.305 -2.133 10.051 1.00 84.31 76 ARG A O 1
ATOM 603 N N . PHE A 1 77 ? 7.090 -0.256 8.788 1.00 84.38 77 PHE A N 1
ATOM 604 C CA . PHE A 1 77 ? 8.377 0.415 9.054 1.00 84.38 77 PHE A CA 1
ATOM 605 C C . PHE A 1 77 ? 9.573 -0.071 8.229 1.00 84.38 77 PHE A C 1
ATOM 607 O O . PHE A 1 77 ? 10.655 0.494 8.365 1.00 84.38 77 PHE A O 1
ATOM 614 N N . GLU A 1 78 ? 9.390 -1.055 7.352 1.00 88.56 78 GLU A N 1
ATOM 615 C CA . GLU A 1 78 ? 10.373 -1.334 6.307 1.00 88.56 78 GLU A CA 1
ATOM 616 C C . GLU A 1 78 ? 10.161 -0.359 5.144 1.00 88.56 78 GLU A C 1
ATOM 618 O O . GLU A 1 78 ? 9.041 0.081 4.873 1.00 88.56 78 GLU A O 1
ATOM 623 N N . SER A 1 79 ? 11.250 0.004 4.472 1.00 85.62 79 SER A N 1
ATOM 624 C CA . SER A 1 79 ? 11.221 0.894 3.313 1.00 85.62 79 SER A CA 1
ATOM 625 C C . SER A 1 79 ? 12.092 0.315 2.209 1.00 85.62 79 SER A C 1
ATOM 627 O O . SER A 1 79 ? 13.181 -0.188 2.483 1.00 85.62 79 SER A O 1
ATOM 629 N N . VAL A 1 80 ? 11.601 0.384 0.975 1.00 86.69 80 VAL A N 1
ATOM 630 C CA . VAL A 1 80 ? 12.361 0.036 -0.228 1.00 86.69 80 VAL A CA 1
ATOM 631 C C . VAL A 1 80 ? 12.903 1.333 -0.806 1.00 86.69 80 VAL A C 1
ATOM 633 O O . VAL A 1 80 ? 12.152 2.290 -0.992 1.00 86.69 80 VAL A O 1
ATOM 636 N N . THR A 1 81 ? 14.208 1.393 -1.064 1.00 90.19 81 THR A N 1
ATOM 637 C CA . THR A 1 81 ? 14.826 2.598 -1.622 1.00 90.19 81 THR A CA 1
ATOM 638 C C . THR A 1 81 ? 14.734 2.594 -3.142 1.00 90.19 81 THR A C 1
ATOM 640 O O . THR A 1 81 ? 14.901 1.562 -3.792 1.00 90.19 81 THR A O 1
ATOM 643 N N . LEU A 1 82 ? 14.529 3.775 -3.724 1.00 90.31 82 LEU A N 1
ATOM 644 C CA . LEU A 1 82 ? 14.483 3.948 -5.175 1.00 90.31 82 LEU A CA 1
ATOM 645 C C . LEU A 1 82 ? 15.789 3.498 -5.846 1.00 90.31 82 LEU A C 1
ATOM 647 O O . LEU A 1 82 ? 15.774 2.834 -6.880 1.00 90.31 82 LEU A O 1
ATOM 651 N N . HIS A 1 83 ? 16.921 3.781 -5.192 1.00 90.00 83 HIS A N 1
ATOM 652 C CA . HIS A 1 83 ? 18.232 3.321 -5.635 1.00 90.00 83 HIS A CA 1
ATOM 653 C C . HIS A 1 83 ? 18.277 1.799 -5.808 1.00 90.00 83 HIS A C 1
ATOM 655 O O . HIS A 1 83 ? 18.790 1.316 -6.814 1.00 90.00 83 HIS A O 1
ATOM 661 N N . HIS A 1 84 ? 17.700 1.048 -4.865 1.00 89.00 84 HIS A N 1
ATOM 662 C CA . HIS A 1 84 ? 17.678 -0.408 -4.933 1.00 89.00 84 HIS A CA 1
ATOM 663 C C . HIS A 1 84 ? 16.867 -0.925 -6.127 1.00 89.00 84 HIS A C 1
ATOM 665 O O . HIS A 1 84 ? 17.324 -1.829 -6.820 1.00 89.00 84 HIS A O 1
ATOM 671 N N . VAL A 1 85 ? 15.711 -0.314 -6.404 1.00 88.81 85 VAL A N 1
ATOM 672 C CA . VAL A 1 85 ? 14.835 -0.689 -7.528 1.00 88.81 85 VAL A CA 1
ATOM 673 C C . VAL A 1 85 ? 15.526 -0.466 -8.877 1.00 88.81 85 VAL A C 1
ATOM 675 O O . VAL A 1 85 ? 15.415 -1.285 -9.789 1.00 88.81 85 VAL A O 1
ATOM 678 N N . ILE A 1 86 ? 16.266 0.634 -9.005 1.00 90.69 86 ILE A N 1
ATOM 679 C CA . ILE A 1 86 ? 16.831 1.081 -10.285 1.00 90.69 86 ILE A CA 1
ATOM 680 C C . ILE A 1 86 ? 18.141 0.377 -10.634 1.00 90.69 86 ILE A C 1
ATOM 682 O O . ILE A 1 86 ? 18.436 0.206 -11.813 1.00 90.69 86 ILE A O 1
ATOM 686 N N . GLN A 1 87 ? 18.910 -0.091 -9.646 1.00 88.31 87 GLN A N 1
ATOM 687 C CA . GLN A 1 87 ? 20.207 -0.748 -9.872 1.00 88.31 87 GLN A CA 1
ATOM 688 C C . GLN A 1 87 ? 20.163 -1.903 -10.886 1.00 88.31 87 GLN A C 1
ATOM 690 O O . GLN A 1 87 ? 21.146 -2.142 -11.582 1.00 88.31 87 GLN A O 1
ATOM 695 N N . ARG A 1 88 ? 19.046 -2.637 -10.958 1.00 87.31 88 ARG A N 1
ATOM 696 C CA . ARG A 1 88 ? 18.876 -3.795 -11.853 1.00 87.31 88 ARG A CA 1
ATOM 697 C C . ARG A 1 88 ? 18.089 -3.481 -13.125 1.00 87.31 88 ARG A C 1
ATOM 699 O O . ARG A 1 88 ? 17.821 -4.390 -13.908 1.00 87.31 88 ARG A O 1
ATOM 706 N N . PHE A 1 89 ? 17.700 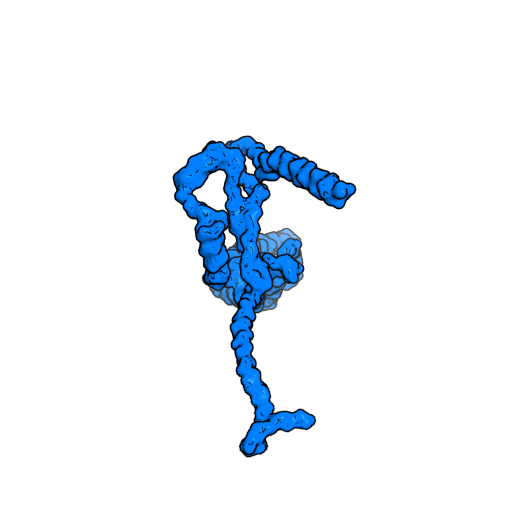-2.225 -13.322 1.00 91.12 89 PHE A N 1
ATOM 707 C CA . PHE A 1 89 ? 16.927 -1.785 -14.473 1.00 91.12 89 PHE A CA 1
ATOM 708 C C . PHE A 1 89 ? 17.860 -1.268 -15.574 1.00 91.12 89 PHE A C 1
ATOM 710 O O . PHE A 1 89 ? 18.660 -0.359 -15.360 1.00 91.12 89 PHE A O 1
ATOM 717 N N . SER A 1 90 ? 17.751 -1.831 -16.776 1.00 89.56 90 SER A N 1
ATOM 718 C CA . SER A 1 90 ? 18.541 -1.400 -17.930 1.00 89.56 90 SER A CA 1
ATOM 719 C C . SER A 1 90 ? 17.885 -0.200 -18.616 1.00 89.56 90 SER A C 1
ATOM 721 O O . SER A 1 90 ? 16.863 -0.346 -19.285 1.00 89.56 90 SER A O 1
ATOM 723 N N . THR A 1 91 ? 18.491 0.984 -18.493 1.00 85.88 91 THR A N 1
ATOM 724 C CA . THR A 1 91 ? 18.066 2.199 -19.217 1.00 85.88 91 THR A CA 1
ATOM 725 C C . THR A 1 91 ? 18.370 2.132 -20.712 1.00 85.88 91 THR A C 1
ATOM 727 O O . THR A 1 91 ? 17.691 2.776 -21.503 1.00 85.88 91 THR A O 1
ATOM 730 N N . THR A 1 92 ? 19.360 1.336 -21.125 1.00 83.06 92 THR A N 1
ATOM 731 C CA . THR A 1 92 ? 19.737 1.169 -22.539 1.00 83.06 92 THR A CA 1
ATOM 732 C C . THR A 1 92 ? 18.700 0.392 -23.341 1.00 83.06 92 THR A C 1
ATOM 734 O O . THR A 1 92 ? 18.656 0.528 -24.555 1.00 83.06 92 THR A O 1
ATOM 737 N N . ALA A 1 93 ? 17.876 -0.420 -22.676 1.00 83.69 93 ALA A N 1
ATOM 738 C CA . ALA A 1 93 ? 16.795 -1.166 -23.311 1.00 83.69 93 ALA A CA 1
ATOM 739 C C . ALA A 1 93 ? 15.520 -0.329 -23.527 1.00 83.69 93 ALA A C 1
ATOM 741 O O . ALA A 1 93 ? 14.557 -0.831 -24.094 1.00 83.69 93 ALA A O 1
ATOM 742 N N . CYS A 1 94 ? 15.467 0.906 -23.024 1.00 86.69 94 CYS A N 1
ATOM 743 C CA . CYS A 1 94 ? 14.280 1.752 -23.074 1.00 86.69 94 CYS A CA 1
ATOM 744 C C . CYS A 1 94 ? 14.385 2.774 -24.214 1.00 86.69 94 CYS A C 1
ATOM 746 O O . CYS A 1 94 ? 15.039 3.807 -24.076 1.00 86.69 94 CYS A O 1
ATOM 748 N N . ASP A 1 95 ? 13.681 2.506 -25.313 1.00 84.06 95 ASP A N 1
ATOM 749 C CA . ASP A 1 95 ? 13.715 3.340 -26.524 1.00 84.06 95 ASP A CA 1
ATOM 750 C C . ASP A 1 95 ? 13.175 4.760 -26.303 1.00 84.06 95 ASP A C 1
ATOM 752 O O . ASP A 1 95 ? 13.610 5.706 -26.951 1.00 84.06 95 ASP A O 1
ATOM 756 N N . TRP A 1 96 ? 12.261 4.940 -25.348 1.00 85.62 96 TRP A N 1
ATOM 757 C CA . TRP A 1 96 ? 11.655 6.240 -25.041 1.00 85.62 96 TRP A CA 1
ATOM 758 C C . TRP A 1 96 ? 12.616 7.233 -24.364 1.00 85.62 96 TRP A C 1
ATOM 760 O O . TRP A 1 96 ? 12.276 8.406 -24.223 1.00 85.62 96 TRP A O 1
ATOM 770 N N . PHE A 1 97 ? 13.820 6.798 -23.978 1.00 82.44 97 PHE A N 1
ATOM 771 C CA . PHE A 1 97 ? 14.898 7.697 -23.559 1.00 82.44 97 PHE A CA 1
ATOM 772 C C . PHE A 1 97 ? 15.696 8.283 -24.728 1.00 82.44 97 PHE A C 1
ATOM 774 O O . PHE A 1 97 ? 16.527 9.163 -24.507 1.00 82.44 97 PHE A O 1
ATOM 781 N N . ILE A 1 98 ? 15.508 7.779 -25.949 1.00 77.88 98 ILE A N 1
ATOM 782 C CA . ILE A 1 98 ? 16.284 8.200 -27.115 1.00 77.88 98 ILE A CA 1
ATOM 783 C C . ILE A 1 98 ? 15.660 9.488 -27.679 1.00 77.88 98 ILE A C 1
ATOM 785 O O . ILE A 1 98 ? 14.482 9.479 -28.047 1.00 77.88 98 ILE A O 1
ATOM 789 N N . PRO A 1 99 ? 16.414 10.600 -27.775 1.00 72.44 99 PRO A N 1
ATOM 790 C CA . PRO A 1 99 ? 15.899 11.834 -28.356 1.00 72.44 99 PRO A CA 1
ATOM 791 C C . PRO A 1 99 ? 15.488 11.639 -29.824 1.00 72.44 99 PRO A C 1
ATOM 793 O O . PRO A 1 99 ? 16.224 11.003 -30.586 1.00 72.44 99 PRO A O 1
ATOM 796 N N . PRO A 1 100 ? 14.362 12.221 -30.270 1.00 68.44 100 PRO A N 1
ATOM 797 C CA . PRO A 1 100 ? 13.984 12.171 -31.674 1.00 68.44 100 PRO A CA 1
ATOM 798 C C . PRO A 1 100 ? 15.004 12.944 -32.530 1.00 68.44 100 PRO A C 1
ATOM 800 O O . PRO A 1 100 ? 15.293 14.108 -32.262 1.00 68.44 100 PRO A O 1
ATOM 803 N N . GLY A 1 101 ? 15.541 12.306 -33.576 1.00 63.47 101 GLY A N 1
ATOM 804 C CA . GLY A 1 101 ? 16.310 12.977 -34.637 1.00 63.47 101 GLY A CA 1
ATOM 805 C C . GLY A 1 101 ? 17.836 12.801 -34.635 1.00 63.47 101 GLY A C 1
ATOM 806 O O . GLY A 1 101 ? 18.470 13.192 -35.611 1.00 63.47 101 GLY A O 1
ATOM 807 N N . GLN A 1 102 ? 18.448 12.178 -33.623 1.00 55.06 102 GLN A N 1
ATOM 808 C CA . GLN A 1 102 ? 19.850 11.732 -33.708 1.00 55.06 102 GLN A CA 1
ATOM 809 C C . GLN A 1 102 ? 19.877 10.242 -34.037 1.00 55.06 102 GLN A C 1
ATOM 811 O O . GLN A 1 102 ? 19.192 9.472 -33.374 1.00 55.06 102 GLN A O 1
ATOM 816 N N . GLY A 1 103 ? 20.621 9.870 -35.088 1.00 49.91 103 GLY A N 1
ATOM 817 C CA . GLY A 1 103 ? 20.660 8.539 -35.705 1.00 49.91 103 GLY A CA 1
ATOM 818 C C . GLY A 1 103 ? 20.249 7.403 -34.770 1.00 49.91 103 GLY A C 1
ATOM 819 O O . GLY A 1 103 ? 20.982 7.064 -33.845 1.00 49.91 103 GLY A O 1
ATOM 820 N N . ALA A 1 104 ? 19.075 6.830 -35.044 1.00 48.53 104 ALA A N 1
ATOM 821 C CA . ALA A 1 104 ? 18.397 5.764 -34.303 1.00 48.53 104 ALA A CA 1
ATOM 822 C C . ALA A 1 104 ? 19.130 4.404 -34.347 1.00 48.53 104 ALA A C 1
ATOM 824 O O . ALA A 1 104 ? 18.519 3.339 -34.313 1.00 48.53 104 ALA A O 1
ATOM 825 N N . LEU A 1 105 ? 20.454 4.430 -34.450 1.00 52.88 105 LEU A N 1
ATOM 826 C CA . LEU A 1 105 ? 21.330 3.287 -34.309 1.00 52.88 105 LEU A CA 1
ATOM 827 C C . LEU A 1 105 ? 21.928 3.397 -32.919 1.00 52.88 105 LEU A C 1
ATOM 829 O O . LEU A 1 105 ? 22.759 4.271 -32.690 1.00 52.88 105 LEU A O 1
ATOM 833 N N . GLN A 1 106 ? 21.428 2.555 -32.009 1.00 56.47 106 GLN A N 1
ATOM 834 C CA . GLN A 1 106 ? 22.000 2.231 -30.701 1.00 56.47 106 GLN A CA 1
ATOM 835 C C . GLN A 1 106 ? 23.165 3.143 -30.312 1.00 56.47 106 GLN A C 1
ATOM 837 O O . GLN A 1 106 ? 24.303 2.882 -30.704 1.00 56.47 106 GLN A O 1
ATOM 842 N N . GLN A 1 107 ? 22.880 4.234 -29.592 1.00 56.72 107 GLN A N 1
ATOM 843 C CA . GLN A 1 107 ? 23.912 5.152 -29.116 1.00 56.72 107 GLN A CA 1
ATOM 844 C C . GLN A 1 107 ? 24.914 4.373 -28.253 1.00 56.72 107 GLN A C 1
ATOM 846 O O . GLN A 1 107 ? 24.750 4.230 -27.045 1.00 56.72 107 GLN A O 1
ATOM 851 N N . SER A 1 108 ? 25.973 3.864 -28.885 1.00 58.66 108 SER A N 1
ATOM 852 C CA . SER A 1 108 ? 27.020 3.075 -28.234 1.00 58.66 108 SER A CA 1
ATOM 853 C C . SER A 1 108 ? 27.784 3.906 -27.200 1.00 58.66 108 SER A C 1
ATOM 855 O O . SER A 1 108 ? 28.478 3.346 -26.353 1.00 58.66 108 SER A O 1
ATOM 857 N N . ARG A 1 109 ? 27.669 5.239 -27.269 1.00 68.50 109 ARG A N 1
ATOM 858 C CA . ARG A 1 109 ? 28.268 6.194 -26.342 1.00 68.50 109 ARG A CA 1
ATOM 859 C C . ARG A 1 109 ? 27.240 7.257 -25.965 1.00 68.50 109 ARG A C 1
ATOM 861 O O . ARG A 1 109 ? 26.977 8.172 -26.737 1.00 68.50 109 ARG A O 1
ATOM 868 N N . VAL A 1 110 ? 26.672 7.112 -24.773 1.00 76.88 110 VAL A N 1
ATOM 869 C CA . VAL A 1 110 ? 25.803 8.113 -24.143 1.00 76.88 110 VAL A CA 1
ATOM 870 C C . VAL A 1 110 ? 26.698 9.099 -23.389 1.00 76.88 110 VAL A C 1
ATOM 872 O O . VAL A 1 110 ? 27.613 8.681 -22.676 1.00 76.88 110 VAL A O 1
ATOM 875 N N . SER A 1 111 ? 26.480 10.405 -23.563 1.00 85.62 111 SER A N 1
ATOM 876 C CA . SER A 1 111 ? 27.208 11.414 -22.786 1.00 85.62 111 SER A CA 1
ATOM 877 C C . SER A 1 111 ? 26.839 11.313 -21.302 1.00 85.62 111 SER A C 1
ATOM 879 O O . SER A 1 111 ? 25.760 10.841 -20.946 1.00 85.62 111 SER A O 1
ATOM 881 N N . VAL A 1 112 ? 27.716 11.781 -20.410 1.00 87.25 112 VAL A N 1
ATOM 882 C CA . VAL A 1 112 ? 27.439 11.747 -18.961 1.00 87.25 112 VAL A CA 1
ATOM 883 C C . VAL A 1 112 ? 26.167 12.534 -18.625 1.00 87.25 112 VAL A C 1
ATOM 885 O O . VAL A 1 112 ? 25.356 12.067 -17.831 1.00 87.25 112 VAL A O 1
ATOM 888 N N . SER A 1 113 ? 25.953 13.686 -19.268 1.00 87.88 113 SER A N 1
ATOM 889 C CA . SER A 1 113 ? 24.761 14.512 -19.058 1.00 87.88 113 SER A CA 1
ATOM 890 C C . SER A 1 113 ? 23.469 13.808 -19.478 1.00 87.88 113 SER A C 1
ATOM 892 O O . SER A 1 113 ? 22.490 13.842 -18.734 1.00 87.88 113 SER A O 1
ATOM 894 N N . ASP A 1 114 ? 23.467 13.124 -20.624 1.00 86.56 114 ASP A N 1
ATOM 895 C CA . ASP A 1 114 ? 22.308 12.361 -21.094 1.00 86.56 114 ASP A CA 1
ATOM 896 C C . ASP A 1 114 ? 22.051 11.145 -20.186 1.00 86.56 114 ASP A C 1
ATOM 898 O O . ASP A 1 114 ? 20.936 10.939 -19.712 1.00 86.56 114 ASP A O 1
ATOM 902 N N . ALA A 1 115 ? 23.096 10.405 -19.802 1.00 86.31 115 ALA A N 1
ATOM 903 C CA . ALA A 1 115 ? 22.971 9.284 -18.868 1.00 86.31 115 ALA A CA 1
ATOM 904 C C . ALA A 1 115 ? 22.383 9.710 -17.509 1.00 86.31 115 ALA A C 1
ATOM 906 O O . ALA A 1 115 ? 21.534 9.005 -16.956 1.00 86.31 115 ALA A O 1
ATOM 907 N N . MET A 1 116 ? 22.793 10.872 -16.988 1.00 89.56 116 MET A N 1
ATOM 908 C CA . MET A 1 116 ? 22.221 11.447 -15.767 1.00 89.56 116 MET A CA 1
ATOM 909 C C . MET A 1 116 ? 20.745 11.808 -15.950 1.00 89.56 116 MET A C 1
ATOM 911 O O . MET A 1 116 ? 19.935 11.460 -15.092 1.00 89.56 116 MET A O 1
ATOM 915 N N . LYS A 1 117 ? 20.369 12.431 -17.074 1.00 90.00 117 LYS A N 1
ATOM 916 C CA . LYS A 1 117 ? 18.974 12.821 -17.316 1.00 90.00 117 LYS A CA 1
ATOM 917 C C . LYS A 1 117 ? 18.050 11.617 -17.502 1.00 90.00 117 LYS A C 1
ATOM 919 O O . LYS A 1 117 ? 16.953 11.598 -16.952 1.00 90.00 117 LYS A O 1
ATOM 924 N N . ARG A 1 118 ? 18.500 10.575 -18.205 1.00 89.44 118 ARG A N 1
ATOM 925 C CA . ARG A 1 118 ? 17.759 9.305 -18.330 1.00 89.44 118 ARG A CA 1
ATOM 926 C C . ARG A 1 118 ? 17.519 8.655 -16.976 1.00 89.44 118 ARG A C 1
ATOM 928 O O . ARG A 1 118 ? 16.437 8.133 -16.723 1.00 89.44 118 ARG A O 1
ATOM 935 N N . ARG A 1 119 ? 18.527 8.692 -16.103 1.00 90.19 119 ARG A N 1
ATOM 936 C CA . ARG A 1 119 ? 18.405 8.176 -14.742 1.00 90.19 119 ARG A CA 1
ATOM 937 C C . ARG A 1 119 ? 17.397 8.974 -13.916 1.00 90.19 119 ARG A C 1
ATOM 939 O O . ARG A 1 119 ? 16.582 8.349 -13.257 1.00 90.19 119 ARG A O 1
ATOM 946 N N . GLU A 1 120 ? 17.423 10.301 -13.983 1.00 92.31 120 GLU A N 1
ATOM 947 C CA . GLU A 1 120 ? 16.449 11.166 -13.299 1.00 92.31 120 GLU A CA 1
ATOM 948 C C . GLU A 1 120 ? 15.012 10.855 -13.746 1.00 92.31 120 GLU A C 1
ATOM 950 O O . GLU A 1 120 ? 14.143 10.599 -12.922 1.00 92.31 120 GLU A O 1
ATOM 955 N N . LEU A 1 121 ? 14.778 10.753 -15.058 1.00 92.06 121 LEU A N 1
ATOM 956 C CA . LEU A 1 121 ? 13.463 10.395 -15.602 1.00 92.06 121 LEU A CA 1
ATOM 957 C C . LEU A 1 121 ? 13.004 8.994 -15.164 1.00 92.06 121 LEU A C 1
ATOM 959 O O . LEU A 1 121 ? 11.821 8.777 -14.899 1.00 92.06 121 LEU A O 1
ATOM 963 N N . LEU A 1 122 ? 13.931 8.034 -15.086 1.00 92.75 122 LEU A N 1
ATOM 964 C CA . LEU A 1 122 ? 13.640 6.705 -14.553 1.00 92.75 122 LEU A CA 1
ATOM 965 C C . LEU A 1 122 ? 13.303 6.760 -13.058 1.00 92.75 122 LEU A C 1
ATOM 967 O O . LEU A 1 122 ? 12.390 6.063 -12.620 1.00 92.75 122 LEU A O 1
ATOM 971 N N . GLU A 1 123 ? 14.036 7.562 -12.287 1.00 93.88 123 GLU A N 1
ATOM 972 C CA . GLU A 1 123 ? 13.799 7.797 -10.862 1.00 93.88 123 GLU A CA 1
ATOM 973 C C . GLU A 1 123 ? 12.393 8.362 -10.633 1.00 93.88 123 GLU A C 1
ATOM 975 O O . GLU A 1 123 ? 11.626 7.769 -9.870 1.00 93.88 123 GLU A O 1
ATOM 980 N N . ASP A 1 124 ? 12.009 9.402 -11.370 1.00 94.44 124 ASP A N 1
ATOM 981 C CA . ASP A 1 124 ? 10.675 10.004 -11.301 1.00 94.44 124 ASP A CA 1
ATOM 982 C C . ASP A 1 124 ? 9.571 9.006 -11.670 1.00 94.44 124 ASP A C 1
ATOM 984 O O . ASP A 1 124 ? 8.576 8.863 -10.951 1.00 94.44 124 ASP A O 1
ATOM 988 N N . PHE A 1 125 ? 9.757 8.266 -12.767 1.00 94.12 125 PHE A N 1
ATOM 989 C CA . PHE A 1 125 ? 8.788 7.267 -13.210 1.00 94.12 125 PHE A CA 1
ATOM 990 C C . PHE A 1 125 ? 8.617 6.140 -12.187 1.00 94.12 125 PHE A C 1
ATOM 992 O O . PHE A 1 125 ? 7.490 5.766 -11.856 1.00 94.12 125 PHE A O 1
ATOM 999 N N . MET A 1 126 ? 9.718 5.601 -11.661 1.00 95.06 126 MET A N 1
ATOM 1000 C CA . MET A 1 126 ? 9.678 4.523 -10.672 1.00 95.06 126 MET A CA 1
ATOM 1001 C C . MET A 1 126 ? 9.087 5.004 -9.348 1.00 95.06 126 MET A C 1
ATOM 1003 O O . MET A 1 126 ? 8.291 4.285 -8.740 1.00 95.06 126 MET A O 1
ATOM 1007 N N . PHE A 1 127 ? 9.414 6.223 -8.920 1.00 95.31 127 PHE A N 1
ATOM 1008 C CA . PHE A 1 127 ? 8.813 6.822 -7.736 1.00 95.31 127 PHE A CA 1
ATOM 1009 C C . PHE A 1 127 ? 7.295 6.948 -7.896 1.00 95.31 127 PHE A C 1
ATOM 1011 O O . PHE A 1 127 ? 6.546 6.438 -7.062 1.00 95.31 127 PHE A O 1
ATOM 1018 N N . TRP A 1 128 ? 6.831 7.530 -9.006 1.00 96.44 128 TRP A N 1
ATOM 1019 C CA . TRP A 1 128 ? 5.405 7.612 -9.323 1.00 96.44 128 TRP A CA 1
ATOM 1020 C C . TRP A 1 128 ? 4.745 6.225 -9.369 1.00 96.44 128 TRP A C 1
ATOM 1022 O O . TRP A 1 128 ? 3.674 6.020 -8.790 1.00 96.44 128 TRP A O 1
ATOM 1032 N N . TYR A 1 129 ? 5.393 5.246 -10.003 1.00 96.62 129 TYR A N 1
ATOM 1033 C CA . TYR A 1 129 ? 4.856 3.896 -10.139 1.00 96.62 129 TYR A CA 1
ATOM 1034 C C . TYR A 1 129 ? 4.630 3.222 -8.776 1.00 96.62 129 TYR A C 1
ATOM 1036 O O . TYR A 1 129 ? 3.558 2.668 -8.538 1.00 96.62 129 TYR A O 1
ATOM 1044 N N . PHE A 1 130 ? 5.584 3.289 -7.847 1.00 95.62 130 PHE A N 1
ATOM 1045 C CA . PHE A 1 130 ? 5.427 2.660 -6.530 1.00 95.62 130 PHE A CA 1
ATOM 1046 C C . PHE A 1 130 ? 4.574 3.494 -5.557 1.00 95.62 130 PHE A C 1
ATOM 1048 O O . PHE A 1 130 ? 3.648 2.963 -4.928 1.00 95.62 130 PHE A O 1
ATOM 1055 N N . ASP A 1 131 ? 4.856 4.792 -5.427 1.00 94.31 131 ASP A N 1
ATOM 1056 C CA . ASP A 1 131 ? 4.241 5.657 -4.410 1.00 94.31 131 ASP A CA 1
ATOM 1057 C C . ASP A 1 131 ? 2.822 6.100 -4.784 1.00 94.31 131 ASP A C 1
ATOM 1059 O O . ASP A 1 131 ? 1.936 6.167 -3.930 1.00 94.31 131 ASP A O 1
ATOM 1063 N N . SER A 1 132 ? 2.571 6.335 -6.073 1.00 95.31 132 SER A N 1
ATOM 1064 C CA . SER A 1 132 ? 1.256 6.756 -6.554 1.00 95.31 132 SER A CA 1
ATOM 1065 C C . SER A 1 132 ? 0.468 5.586 -7.129 1.00 95.31 132 SER A C 1
ATOM 1067 O O . SER A 1 132 ? -0.614 5.289 -6.625 1.00 95.31 132 SER A O 1
ATOM 1069 N N . PHE A 1 133 ? 0.984 4.882 -8.138 1.00 96.94 133 PHE A N 1
ATOM 1070 C CA . PHE A 1 133 ? 0.200 3.872 -8.860 1.00 96.94 133 PHE A CA 1
ATOM 1071 C C . PHE A 1 133 ? -0.047 2.599 -8.030 1.00 96.94 133 PHE A C 1
ATOM 1073 O O . PHE A 1 133 ? -1.189 2.324 -7.651 1.00 96.94 133 PHE A O 1
ATOM 1080 N N . VAL A 1 134 ? 1.002 1.850 -7.671 1.00 96.56 134 VAL A N 1
ATOM 1081 C CA . VAL A 1 134 ? 0.891 0.594 -6.901 1.00 96.56 134 VAL A CA 1
ATOM 1082 C C . VAL A 1 134 ? 0.239 0.843 -5.542 1.00 96.56 134 VAL A C 1
ATOM 1084 O O . VAL A 1 134 ? -0.704 0.145 -5.165 1.00 96.56 134 VAL A O 1
ATOM 1087 N N . SER A 1 135 ? 0.689 1.863 -4.810 1.00 94.62 135 SER A N 1
ATOM 1088 C CA . SER A 1 135 ? 0.117 2.191 -3.502 1.00 94.62 135 SER A CA 1
ATOM 1089 C C . SER A 1 135 ? -1.367 2.559 -3.573 1.00 94.62 135 SER A C 1
ATOM 1091 O O . SER A 1 135 ? -2.121 2.189 -2.669 1.00 94.62 135 SER A O 1
ATOM 1093 N N . SER A 1 136 ? -1.816 3.251 -4.625 1.00 96.44 136 SER A N 1
ATOM 1094 C CA . SER A 1 136 ? -3.242 3.561 -4.800 1.00 96.44 136 SER A CA 1
ATOM 1095 C C . SER A 1 136 ? -4.052 2.321 -5.158 1.00 96.44 136 SER A C 1
ATOM 1097 O O . SER A 1 136 ? -5.116 2.123 -4.573 1.00 96.44 136 SER A O 1
ATOM 1099 N N . LEU A 1 137 ? -3.547 1.440 -6.030 1.00 96.19 137 LEU A N 1
ATOM 1100 C CA . LEU A 1 137 ? -4.205 0.162 -6.337 1.00 96.19 137 LEU A CA 1
ATOM 1101 C C . LEU A 1 137 ? -4.429 -0.672 -5.075 1.00 96.19 137 LEU A C 1
ATOM 1103 O O . LEU A 1 137 ? -5.526 -1.183 -4.847 1.00 96.19 137 LEU A O 1
ATOM 1107 N N . LEU A 1 138 ? -3.408 -0.759 -4.221 1.00 95.94 138 LEU A N 1
ATOM 1108 C CA . LEU A 1 138 ? -3.503 -1.498 -2.969 1.00 95.94 138 LEU A CA 1
ATOM 1109 C C . LEU A 1 138 ? -4.526 -0.864 -2.016 1.00 95.94 138 LEU A C 1
ATOM 1111 O O . LEU A 1 138 ? -5.399 -1.565 -1.516 1.00 95.94 138 LEU A O 1
ATOM 1115 N N . LYS A 1 139 ? -4.460 0.456 -1.790 1.00 94.00 139 LYS A N 1
ATOM 1116 C CA . LYS A 1 139 ? -5.362 1.165 -0.858 1.00 94.00 139 LYS A CA 1
ATOM 1117 C C . LYS A 1 139 ? -6.825 1.155 -1.309 1.00 94.00 139 LYS A C 1
ATOM 1119 O O . LYS A 1 139 ? -7.723 1.136 -0.472 1.00 94.00 139 LYS A O 1
ATOM 1124 N N . THR A 1 140 ? -7.070 1.201 -2.616 1.00 94.69 140 THR A N 1
ATOM 1125 C CA . THR A 1 140 ? -8.431 1.249 -3.174 1.00 94.69 140 THR A CA 1
ATOM 1126 C C . THR A 1 140 ? -9.133 -0.103 -3.136 1.00 94.69 140 THR A C 1
ATOM 1128 O O . THR A 1 140 ? -10.334 -0.139 -2.900 1.00 94.69 140 THR A O 1
ATOM 1131 N N . ASN A 1 141 ? -8.403 -1.209 -3.290 1.00 94.31 141 ASN A N 1
ATOM 1132 C CA . ASN A 1 141 ? -9.003 -2.545 -3.382 1.00 94.31 141 ASN A CA 1
ATOM 1133 C C . ASN A 1 141 ? -8.895 -3.353 -2.087 1.00 94.31 141 ASN A C 1
ATOM 1135 O O . ASN A 1 141 ? -9.704 -4.253 -1.860 1.00 94.31 141 ASN A O 1
ATOM 1139 N N . PHE A 1 142 ? -7.920 -3.031 -1.232 1.00 95.25 142 PHE A N 1
ATOM 1140 C CA . PHE A 1 142 ? -7.661 -3.779 -0.011 1.00 95.25 142 PHE A CA 1
ATOM 1141 C C . PHE A 1 142 ? -7.667 -2.888 1.228 1.00 95.25 142 PHE A C 1
ATOM 1143 O O . PHE A 1 142 ? -7.087 -1.800 1.265 1.00 95.25 142 PHE A O 1
ATOM 1150 N N . TYR A 1 143 ? -8.249 -3.414 2.299 1.00 92.75 143 TYR A N 1
ATOM 1151 C CA . TYR A 1 143 ? -8.001 -2.948 3.646 1.00 92.75 143 TYR A CA 1
ATOM 1152 C C . TYR A 1 143 ? -6.654 -3.496 4.130 1.00 92.75 143 TYR A C 1
ATOM 1154 O O . TYR A 1 143 ? -6.473 -4.700 4.319 1.00 92.75 143 TYR A O 1
ATOM 1162 N N . ILE A 1 144 ? -5.694 -2.592 4.320 1.00 92.12 144 ILE A N 1
ATOM 1163 C CA . ILE A 1 144 ? -4.315 -2.923 4.686 1.00 92.12 144 ILE A CA 1
ATOM 1164 C C . ILE A 1 144 ? -4.122 -2.664 6.177 1.00 92.12 144 ILE A C 1
ATOM 1166 O O . ILE A 1 144 ? -4.275 -1.532 6.649 1.00 92.12 144 ILE A O 1
ATOM 1170 N N . THR A 1 145 ? -3.758 -3.694 6.934 1.00 88.19 145 THR A N 1
ATOM 1171 C CA . THR A 1 145 ? -3.596 -3.574 8.386 1.00 88.19 145 THR A CA 1
ATOM 1172 C C . THR A 1 145 ? -2.414 -4.378 8.905 1.00 88.19 145 THR A C 1
ATOM 1174 O O . THR A 1 145 ? -2.049 -5.414 8.354 1.00 88.19 145 THR A O 1
ATOM 1177 N N . GLU A 1 146 ? -1.788 -3.884 9.971 1.00 84.44 146 GLU A N 1
ATOM 1178 C CA . GLU A 1 146 ? -0.743 -4.608 10.681 1.00 84.44 146 GLU A CA 1
ATOM 1179 C C . GLU A 1 146 ? -1.320 -5.418 11.838 1.00 84.44 146 GLU A C 1
ATOM 1181 O O . GLU A 1 146 ? -2.311 -5.043 12.469 1.00 84.44 146 GLU A O 1
ATOM 1186 N N . THR A 1 147 ? -0.637 -6.500 12.182 1.00 72.62 147 THR A N 1
ATOM 1187 C CA . THR A 1 147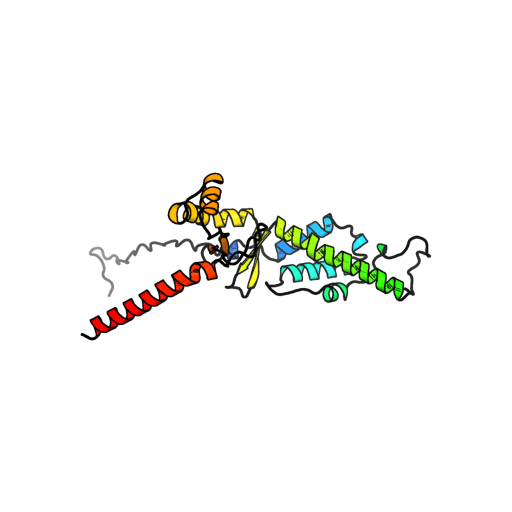 ? -0.945 -7.268 13.384 1.00 72.62 147 THR A CA 1
ATOM 1188 C C . THR A 1 147 ? 0.317 -7.470 14.211 1.00 72.62 147 THR A C 1
ATOM 1190 O O . THR A 1 147 ? 1.358 -7.924 13.725 1.00 72.62 147 THR A O 1
ATOM 1193 N N . SER A 1 148 ? 0.233 -7.112 15.494 1.00 66.38 148 SER A N 1
ATOM 1194 C CA . SER A 1 148 ? 1.344 -7.260 16.438 1.00 66.38 148 SER A CA 1
ATOM 1195 C C . SER A 1 148 ? 1.703 -8.728 16.666 1.00 66.38 148 SER A C 1
ATOM 1197 O O . SER A 1 148 ? 2.869 -9.041 16.890 1.00 66.38 148 SER A O 1
ATOM 1199 N N . ALA A 1 149 ? 0.721 -9.631 16.549 1.00 66.62 149 ALA A N 1
ATOM 1200 C CA . ALA A 1 149 ? 0.922 -11.071 16.700 1.00 66.62 149 ALA A CA 1
ATOM 1201 C C . ALA A 1 149 ? 1.881 -11.645 15.641 1.00 66.62 149 ALA A C 1
ATOM 1203 O O . ALA A 1 149 ? 2.581 -12.615 15.908 1.00 66.62 149 ALA A O 1
ATOM 1204 N N . PHE A 1 150 ? 1.986 -11.006 14.469 1.00 67.00 150 PHE A N 1
ATOM 1205 C CA . PHE A 1 150 ? 2.845 -11.461 13.373 1.00 67.00 150 PHE A CA 1
ATOM 1206 C C . PHE A 1 150 ? 4.015 -10.502 13.107 1.00 67.00 150 PHE A C 1
ATOM 1208 O O . PHE A 1 150 ? 4.377 -10.273 11.954 1.00 67.00 150 PHE A O 1
ATOM 1215 N N . ARG A 1 151 ? 4.617 -9.927 14.161 1.00 74.56 151 ARG A N 1
ATOM 1216 C CA . ARG A 1 151 ? 5.837 -9.092 14.073 1.00 74.56 151 ARG A CA 1
ATOM 1217 C C . ARG A 1 151 ? 5.741 -7.971 13.022 1.00 74.56 151 ARG A C 1
ATOM 1219 O O . ARG A 1 151 ? 6.634 -7.827 12.191 1.00 74.56 151 ARG A O 1
ATOM 1226 N N . ASN A 1 152 ? 4.658 -7.189 13.049 1.00 80.69 152 ASN A N 1
ATOM 1227 C CA . ASN A 1 152 ? 4.414 -6.073 12.119 1.00 80.69 152 ASN A CA 1
ATOM 1228 C C . ASN A 1 152 ? 4.241 -6.480 10.646 1.00 80.69 152 ASN A C 1
ATOM 1230 O O . ASN A 1 152 ? 4.360 -5.637 9.752 1.00 80.69 152 ASN A O 1
ATOM 1234 N N . ARG A 1 153 ? 3.933 -7.754 10.377 1.00 84.56 153 ARG A N 1
ATOM 1235 C CA . ARG A 1 153 ? 3.525 -8.194 9.044 1.00 84.56 153 ARG A CA 1
ATOM 1236 C C . ARG A 1 153 ? 2.261 -7.452 8.612 1.00 84.56 153 ARG A C 1
ATOM 1238 O O . ARG A 1 153 ? 1.316 -7.299 9.391 1.00 84.56 153 ARG A O 1
ATOM 1245 N N . VAL A 1 154 ? 2.276 -7.019 7.359 1.00 89.44 154 VAL A N 1
ATOM 1246 C CA . VAL A 1 154 ? 1.129 -6.417 6.688 1.00 89.44 154 VAL A CA 1
ATOM 1247 C C . VAL A 1 154 ? 0.194 -7.529 6.216 1.00 89.44 154 VAL A C 1
ATOM 1249 O O . VAL A 1 154 ? 0.638 -8.526 5.641 1.00 89.44 154 VAL A O 1
ATOM 1252 N N . LEU A 1 155 ? -1.091 -7.372 6.513 1.00 89.94 155 LEU A N 1
ATOM 1253 C CA . LEU A 1 155 ? -2.173 -8.216 6.026 1.00 89.94 155 LEU A CA 1
ATOM 1254 C C . LEU A 1 155 ? -3.060 -7.403 5.087 1.00 89.94 155 LEU A C 1
ATOM 1256 O O . LEU A 1 155 ? -3.309 -6.217 5.327 1.00 89.94 155 LEU A O 1
ATOM 1260 N N . TYR A 1 156 ? -3.546 -8.075 4.051 1.00 93.00 156 TYR A N 1
ATOM 1261 C CA . TYR A 1 156 ? -4.450 -7.528 3.053 1.00 93.00 156 TYR A CA 1
ATOM 1262 C C . TYR A 1 156 ? -5.791 -8.231 3.186 1.00 93.00 156 TYR A C 1
ATOM 1264 O O . TYR A 1 156 ? -5.842 -9.457 3.227 1.00 93.00 156 TYR A O 1
ATOM 1272 N N . PHE A 1 157 ? -6.863 -7.460 3.246 1.00 92.31 157 PHE A N 1
ATOM 1273 C CA . PHE A 1 157 ? -8.232 -7.960 3.232 1.00 92.31 157 PHE A CA 1
ATOM 1274 C C . PHE A 1 157 ? -8.973 -7.258 2.112 1.00 92.31 157 PHE A C 1
ATOM 1276 O O . PHE A 1 157 ? -8.736 -6.070 1.896 1.00 92.31 157 PHE A O 1
ATOM 1283 N N . ARG A 1 158 ? -9.875 -7.937 1.408 1.00 92.75 158 ARG A N 1
ATOM 1284 C CA . ARG A 1 158 ? -10.801 -7.205 0.543 1.00 92.75 158 ARG A CA 1
ATOM 1285 C C . ARG A 1 158 ? -11.733 -6.359 1.410 1.00 92.75 158 ARG A C 1
ATOM 1287 O O . ARG A 1 158 ? -11.992 -6.698 2.565 1.00 92.75 158 ARG A O 1
ATOM 1294 N N . HIS A 1 159 ? -12.189 -5.228 0.881 1.00 91.25 159 HIS A N 1
ATOM 1295 C CA . HIS A 1 159 ? -13.030 -4.306 1.654 1.00 91.25 159 HIS A CA 1
ATOM 1296 C C . HIS A 1 159 ? -14.372 -4.926 2.058 1.00 91.25 159 HIS A C 1
ATOM 1298 O O . HIS A 1 159 ? -14.799 -4.721 3.189 1.00 91.25 159 HIS A O 1
ATOM 1304 N N . ASP A 1 160 ? -14.979 -5.730 1.185 1.00 91.75 160 ASP A N 1
ATOM 1305 C CA . ASP A 1 160 ? -16.217 -6.474 1.446 1.00 91.75 160 ASP A CA 1
ATOM 1306 C C . ASP A 1 160 ? -16.039 -7.520 2.552 1.00 91.75 160 ASP A C 1
ATOM 1308 O O . ASP A 1 160 ? -16.803 -7.541 3.519 1.00 91.75 160 ASP A O 1
ATOM 1312 N N . ASP A 1 161 ? -14.978 -8.326 2.471 1.00 89.44 161 ASP A N 1
ATOM 1313 C CA . ASP A 1 161 ? -14.654 -9.302 3.516 1.00 89.44 161 ASP A CA 1
ATOM 1314 C C . ASP A 1 161 ? -14.374 -8.604 4.856 1.00 89.44 161 ASP A C 1
ATOM 1316 O O . ASP A 1 161 ? -14.839 -9.029 5.917 1.00 89.44 161 ASP A O 1
ATOM 1320 N N . TRP A 1 162 ? -13.628 -7.496 4.821 1.00 89.44 162 TRP A N 1
ATOM 1321 C CA . TRP A 1 162 ? -13.313 -6.708 6.008 1.00 89.44 162 TRP A CA 1
ATOM 1322 C C . TRP A 1 162 ? -14.559 -6.109 6.666 1.00 89.44 162 TRP A C 1
ATOM 1324 O O . TRP A 1 162 ? -14.694 -6.164 7.894 1.00 89.44 162 TRP A O 1
ATOM 1334 N N . GLU A 1 163 ? -15.477 -5.561 5.873 1.00 88.44 163 GLU A N 1
ATOM 1335 C CA . GLU A 1 163 ? -16.744 -5.007 6.345 1.00 88.44 163 GLU A CA 1
ATOM 1336 C C . GLU A 1 163 ? -17.617 -6.088 6.988 1.00 88.44 163 GLU A C 1
ATOM 1338 O O . GLU A 1 163 ? -18.042 -5.925 8.137 1.00 88.44 163 GLU A O 1
ATOM 1343 N N . ALA A 1 164 ? -17.797 -7.225 6.311 1.00 88.19 164 ALA A N 1
ATOM 1344 C CA . ALA A 1 164 ? -18.572 -8.353 6.820 1.00 88.19 164 ALA A CA 1
ATOM 1345 C C . ALA A 1 164 ? -18.006 -8.890 8.146 1.00 88.19 164 ALA A C 1
ATOM 1347 O O . ALA A 1 164 ? -18.753 -9.159 9.090 1.00 88.19 164 ALA A O 1
ATOM 1348 N N . MET A 1 165 ? -16.678 -8.983 8.263 1.00 84.31 165 MET A N 1
ATOM 1349 C CA . MET A 1 165 ? -16.018 -9.392 9.506 1.00 84.31 165 MET A CA 1
ATOM 1350 C C . MET A 1 165 ? -16.187 -8.380 10.644 1.00 84.31 165 MET A C 1
ATOM 1352 O O . MET A 1 165 ? -16.248 -8.762 11.817 1.00 84.31 165 MET A O 1
ATOM 1356 N N . CYS A 1 166 ? -16.223 -7.086 10.325 1.00 86.62 166 CYS A N 1
ATOM 1357 C CA . CYS A 1 166 ? -16.336 -6.027 11.323 1.00 86.62 166 CYS A CA 1
ATOM 1358 C C . CYS A 1 166 ? -17.783 -5.762 11.755 1.00 86.62 166 CYS A C 1
ATOM 1360 O O . CYS A 1 166 ? -17.981 -5.283 12.876 1.00 86.62 166 CYS A O 1
ATOM 1362 N N . ALA A 1 167 ? -18.776 -6.091 10.925 1.00 87.94 167 ALA A N 1
ATOM 1363 C CA . ALA A 1 167 ? -20.185 -5.784 11.167 1.00 87.94 167 ALA A CA 1
ATOM 1364 C C . ALA A 1 167 ? -20.697 -6.228 12.556 1.00 87.94 167 ALA A C 1
ATOM 1366 O O . ALA A 1 167 ? -21.224 -5.371 13.270 1.00 87.94 167 ALA A O 1
ATOM 1367 N N . PRO A 1 168 ? -20.448 -7.465 13.045 1.00 87.38 168 PRO A N 1
ATOM 1368 C CA . PRO A 1 168 ? -20.924 -7.884 14.369 1.00 87.38 168 PRO A CA 1
ATOM 1369 C C . PRO A 1 168 ? -20.288 -7.092 15.520 1.00 87.38 168 PRO A C 1
ATOM 1371 O O . PRO A 1 168 ? -20.906 -6.853 16.559 1.00 87.38 168 PRO A O 1
ATOM 1374 N N . LEU A 1 169 ? -19.023 -6.680 15.364 1.00 85.56 169 LEU A N 1
ATOM 1375 C CA . LEU A 1 169 ? -18.368 -5.833 16.358 1.00 85.56 169 LEU A CA 1
ATOM 1376 C C . LEU A 1 169 ? -18.966 -4.428 16.342 1.00 85.56 169 LEU A C 1
ATOM 1378 O O . LEU A 1 169 ? -19.197 -3.871 17.413 1.00 85.56 169 LEU A O 1
ATOM 1382 N N . ILE A 1 170 ? -19.174 -3.856 15.156 1.00 86.56 170 ILE A N 1
ATOM 1383 C CA . ILE A 1 170 ? -19.742 -2.516 14.997 1.00 86.56 170 ILE A CA 1
ATOM 1384 C C . ILE A 1 170 ? -21.146 -2.478 15.603 1.00 86.56 170 ILE A C 1
ATOM 1386 O O . ILE A 1 170 ? -21.419 -1.598 16.411 1.00 86.56 170 ILE A O 1
ATOM 1390 N N . GLU A 1 171 ? -21.983 -3.476 15.323 1.00 87.81 171 GLU A N 1
ATOM 1391 C CA . GLU A 1 171 ? -23.323 -3.598 15.901 1.00 87.81 171 GLU A CA 1
ATOM 1392 C C . GLU A 1 171 ? -23.286 -3.649 17.435 1.00 87.81 171 GLU A C 1
ATOM 1394 O O . GLU A 1 171 ? -24.000 -2.905 18.111 1.00 87.81 171 GLU A O 1
ATOM 1399 N N . ARG A 1 172 ? -22.393 -4.462 18.013 1.00 86.62 172 ARG A N 1
ATOM 1400 C CA . ARG A 1 172 ? -22.210 -4.522 19.471 1.00 86.62 172 ARG A CA 1
ATOM 1401 C C . ARG A 1 172 ? -21.725 -3.193 20.053 1.00 86.62 172 ARG A C 1
ATOM 1403 O O . ARG A 1 172 ? -22.155 -2.796 21.132 1.00 86.62 172 ARG A O 1
ATOM 1410 N N . LEU A 1 173 ? -20.806 -2.513 19.369 1.00 85.81 173 LEU A N 1
ATOM 1411 C CA . LEU A 1 173 ? -20.307 -1.210 19.805 1.00 85.81 173 LEU A CA 1
ATOM 1412 C C . LEU A 1 173 ? -21.421 -0.160 19.769 1.00 85.81 173 LEU A C 1
ATOM 1414 O O . LEU A 1 173 ? -21.529 0.620 20.710 1.00 85.81 173 LEU A O 1
ATOM 1418 N N . SER A 1 174 ? -22.257 -0.168 18.733 1.00 86.44 174 SER A N 1
ATOM 1419 C CA . SER A 1 174 ? -23.377 0.761 18.568 1.00 86.44 174 SER A CA 1
ATOM 1420 C C . SER A 1 174 ? -24.578 0.474 19.471 1.00 86.44 174 SER A C 1
ATOM 1422 O O . SER A 1 174 ? -25.354 1.390 19.714 1.00 86.44 174 SER A O 1
ATOM 1424 N N . SER A 1 175 ? -24.757 -0.760 19.950 1.00 86.50 175 SER A N 1
ATOM 1425 C CA . SER A 1 175 ? -25.872 -1.120 20.841 1.00 86.50 175 SER A CA 1
ATOM 1426 C C . SER A 1 175 ? -25.513 -1.057 22.325 1.00 86.50 175 SER A C 1
ATOM 1428 O O . SER A 1 175 ? -26.350 -0.665 23.132 1.00 86.50 175 SER A O 1
ATOM 1430 N N . ALA A 1 176 ? -24.283 -1.426 22.701 1.00 85.50 176 ALA A N 1
ATOM 1431 C CA . ALA A 1 176 ? -23.911 -1.606 24.106 1.00 85.50 176 ALA A CA 1
ATOM 1432 C C . ALA A 1 176 ? -22.873 -0.603 24.634 1.00 85.50 176 ALA A C 1
ATOM 1434 O O . ALA A 1 176 ? -22.761 -0.434 25.844 1.00 85.50 176 ALA A O 1
ATOM 1435 N N . THR A 1 177 ? -22.053 0.010 23.771 1.00 84.00 177 THR A N 1
ATOM 1436 C CA . THR A 1 177 ? -20.902 0.832 24.213 1.00 84.00 177 THR A CA 1
ATOM 1437 C C . THR A 1 177 ? -21.040 2.307 23.856 1.00 84.00 177 THR A C 1
ATOM 1439 O O . THR A 1 177 ? -20.654 3.170 24.640 1.00 84.00 177 THR A O 1
ATOM 1442 N N . PHE A 1 178 ? -21.566 2.609 22.673 1.00 86.19 178 PHE A N 1
ATOM 1443 C CA . PHE A 1 178 ? -21.706 3.961 22.154 1.00 86.19 178 PHE A CA 1
ATOM 1444 C C . PHE A 1 178 ? -23.159 4.255 21.814 1.00 86.19 178 PHE A C 1
ATOM 1446 O O . PHE A 1 178 ? -23.909 3.362 21.439 1.00 86.19 178 PHE A O 1
ATOM 1453 N N . VAL A 1 179 ? -23.527 5.530 21.891 1.00 86.81 179 VAL A N 1
ATOM 1454 C CA . VAL A 1 179 ? -24.838 6.023 21.467 1.00 86.81 179 VAL A CA 1
ATOM 1455 C C . VAL A 1 179 ? -24.671 6.730 20.129 1.00 86.81 179 VAL A C 1
ATOM 1457 O O . VAL A 1 179 ? -23.760 7.543 19.956 1.00 86.81 179 VAL A O 1
ATOM 1460 N N . LYS A 1 180 ? -25.533 6.406 19.162 1.00 86.81 180 LYS A N 1
ATOM 1461 C CA . LYS A 1 180 ? -25.559 7.097 17.871 1.00 86.81 180 LYS A CA 1
ATOM 1462 C C . LYS A 1 180 ? -26.045 8.531 18.088 1.00 86.81 180 LYS A C 1
ATOM 1464 O O . LYS A 1 180 ? -27.072 8.737 18.719 1.00 86.81 180 LYS A O 1
ATOM 1469 N N . MET A 1 181 ? -25.312 9.500 17.552 1.00 88.69 181 MET A N 1
ATOM 1470 C CA . MET A 1 181 ? -25.651 10.922 17.635 1.00 88.69 181 MET A CA 1
ATOM 1471 C C . MET A 1 181 ? -25.827 11.509 16.239 1.00 88.69 181 MET A C 1
ATOM 1473 O O . MET A 1 181 ? -25.148 11.094 15.293 1.00 88.69 181 MET A O 1
ATOM 1477 N N . THR A 1 182 ? -26.714 12.490 16.112 1.00 91.94 182 THR A N 1
ATOM 1478 C CA . THR A 1 182 ? -26.853 13.276 14.883 1.00 91.94 182 THR A CA 1
ATOM 1479 C C . THR A 1 182 ? -25.695 14.263 14.730 1.00 91.94 182 THR A C 1
ATOM 1481 O O . THR A 1 182 ? -24.989 14.596 15.685 1.00 91.94 182 THR A O 1
ATOM 1484 N N . HIS A 1 183 ? -25.491 14.761 13.508 1.00 88.00 183 HIS A N 1
ATOM 1485 C CA . HIS A 1 183 ? -24.445 15.750 13.246 1.00 88.00 183 HIS A CA 1
ATOM 1486 C C . HIS A 1 183 ? -24.649 17.041 14.058 1.00 88.00 183 HIS A C 1
ATOM 1488 O O . HIS A 1 183 ? -23.686 17.572 14.605 1.00 88.00 183 HIS A O 1
ATOM 1494 N N . LEU A 1 184 ? -25.896 17.509 14.185 1.00 91.31 184 LEU A N 1
ATOM 1495 C CA . LEU A 1 184 ? -26.232 18.726 14.928 1.00 91.31 184 LEU A CA 1
ATOM 1496 C C . LEU A 1 184 ? -25.940 18.579 16.428 1.00 91.31 184 LEU A C 1
ATOM 1498 O O . LEU A 1 184 ? -25.269 19.431 17.006 1.00 91.31 184 LEU A O 1
ATOM 1502 N N . GLU A 1 185 ? -26.359 17.469 17.042 1.00 89.12 185 GLU A N 1
ATOM 1503 C CA . GLU A 1 185 ? -26.065 17.180 18.454 1.00 89.12 185 GLU A CA 1
ATOM 1504 C C . GLU A 1 185 ? -24.559 17.065 18.702 1.00 89.12 185 GLU A C 1
ATOM 1506 O O . GLU A 1 185 ? -24.041 17.596 19.685 1.00 89.12 185 GLU A O 1
ATOM 1511 N N . ALA A 1 186 ? -23.836 16.400 17.796 1.00 87.25 186 ALA A N 1
ATOM 1512 C CA . ALA A 1 186 ? -22.388 16.279 17.893 1.00 87.25 186 ALA A CA 1
ATOM 1513 C C . ALA A 1 186 ? -21.703 17.652 17.827 1.00 87.25 186 ALA A C 1
ATOM 1515 O O . ALA A 1 186 ? -20.764 17.899 18.583 1.00 87.25 186 ALA A O 1
ATOM 1516 N N . MET A 1 187 ? -22.176 18.555 16.963 1.00 86.19 187 MET A N 1
ATOM 1517 C CA . MET A 1 187 ? -21.645 19.917 16.864 1.00 86.19 187 MET A CA 1
ATOM 1518 C C . MET A 1 187 ? -21.906 20.738 18.123 1.00 86.19 187 MET A C 1
ATOM 1520 O O . MET A 1 187 ? -20.984 21.402 18.599 1.00 86.19 187 MET A O 1
ATOM 1524 N N . GLU A 1 188 ? -23.096 20.649 18.714 1.00 88.44 188 GLU A N 1
ATOM 1525 C CA . GLU A 1 188 ? -23.393 21.377 19.951 1.00 88.44 188 GLU A CA 1
ATOM 1526 C C . GLU A 1 188 ? -22.567 20.849 21.134 1.00 88.44 188 GLU A C 1
ATOM 1528 O O . GLU A 1 188 ? -21.958 21.628 21.867 1.00 88.44 188 GLU A O 1
ATOM 1533 N N . VAL A 1 189 ? -22.430 19.525 21.270 1.00 85.88 189 VAL A N 1
ATOM 1534 C CA . VAL A 1 189 ? -21.571 18.921 22.302 1.00 85.88 189 VAL A CA 1
ATOM 1535 C C . VAL A 1 189 ? -20.107 19.331 22.127 1.00 85.88 189 VAL A C 1
ATOM 1537 O O . VAL A 1 189 ? -19.426 19.622 23.113 1.00 85.88 189 VAL A O 1
ATOM 1540 N N . LEU A 1 190 ? -19.613 19.392 20.888 1.00 83.88 190 LEU A N 1
ATOM 1541 C CA . LEU A 1 190 ? -18.248 19.836 20.595 1.00 83.88 190 LEU A CA 1
ATOM 1542 C C . LEU A 1 190 ? -18.053 21.342 20.816 1.00 83.88 190 LEU A C 1
ATOM 1544 O O . LEU A 1 190 ? -16.943 21.760 21.131 1.00 83.88 190 LEU A O 1
ATOM 1548 N N . ARG A 1 191 ? -19.108 22.156 20.704 1.00 83.50 191 ARG A N 1
ATOM 1549 C CA . ARG A 1 191 ? -19.065 23.586 21.047 1.00 83.50 191 ARG A CA 1
ATOM 1550 C C . ARG A 1 191 ? -18.946 23.802 22.556 1.00 83.50 191 ARG A C 1
ATOM 1552 O O . ARG A 1 191 ? -18.259 24.722 22.992 1.00 83.50 191 ARG A O 1
ATOM 1559 N N . GLN A 1 192 ? -19.606 22.954 23.342 1.00 83.25 192 GLN A N 1
ATOM 1560 C CA . GLN A 1 192 ? -19.659 23.057 24.802 1.00 83.25 192 GLN A CA 1
ATOM 1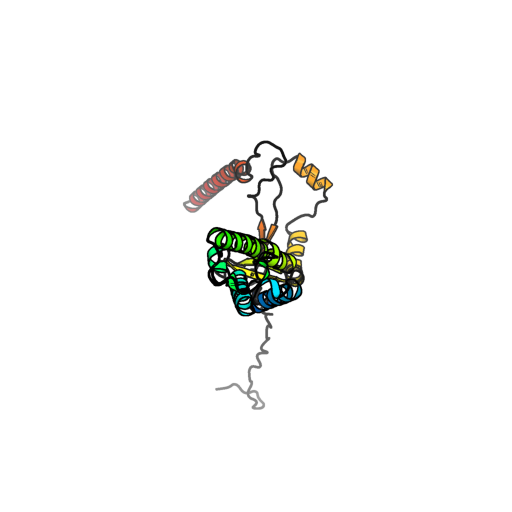561 C C . GLN A 1 192 ? -18.444 22.437 25.509 1.00 83.25 192 GLN A C 1
ATOM 1563 O O . GLN A 1 192 ? -18.130 22.807 26.642 1.00 83.25 192 GLN A O 1
ATOM 1568 N N . ARG A 1 193 ? -17.751 21.480 24.880 1.00 78.19 193 ARG A N 1
ATOM 1569 C CA . ARG A 1 193 ? -16.638 20.742 25.497 1.00 78.19 193 ARG A CA 1
ATOM 1570 C C . ARG A 1 193 ? -15.283 21.207 24.975 1.00 78.19 193 ARG A C 1
ATOM 1572 O O . ARG A 1 193 ? -15.081 21.374 23.782 1.00 78.19 193 ARG A O 1
ATOM 1579 N N . LYS A 1 194 ? -14.301 21.287 25.880 1.00 72.62 194 LYS A N 1
ATOM 1580 C CA . LYS A 1 194 ? -12.877 21.418 25.506 1.00 72.62 194 LYS A CA 1
ATOM 1581 C C . LYS A 1 194 ? -12.294 20.126 24.921 1.00 72.62 194 LYS A C 1
ATOM 1583 O O . LYS A 1 194 ? -11.263 20.164 24.261 1.00 72.62 194 LYS A O 1
ATOM 1588 N N . LEU A 1 195 ? -12.916 18.978 25.201 1.00 74.25 195 LEU A N 1
ATOM 1589 C CA . LEU A 1 195 ? -12.467 17.680 24.706 1.00 74.25 195 LEU A CA 1
ATOM 1590 C C . LEU A 1 195 ? -13.065 17.416 23.318 1.00 74.25 195 LEU A C 1
ATOM 1592 O O . LEU A 1 195 ? -14.285 17.408 23.166 1.00 74.25 195 LEU A O 1
ATOM 1596 N N . GLY A 1 196 ? -12.207 17.177 22.325 1.00 77.06 196 GLY A N 1
ATOM 1597 C CA . GLY A 1 196 ? -12.628 16.805 20.975 1.00 77.06 196 GLY A CA 1
ATOM 1598 C C . GLY A 1 196 ? -13.092 15.348 20.853 1.00 77.06 196 GLY A C 1
ATOM 1599 O O . GLY A 1 196 ? -13.273 14.633 21.837 1.00 77.06 196 GLY A O 1
ATOM 1600 N N . TYR A 1 197 ? -13.240 14.886 19.611 1.00 78.88 197 TYR A N 1
ATOM 1601 C CA . TYR A 1 197 ? -13.561 13.494 19.289 1.00 78.88 197 TYR A CA 1
ATOM 1602 C C . TYR A 1 197 ? -12.342 12.738 18.760 1.00 78.88 197 TYR A C 1
ATOM 1604 O O . TYR A 1 197 ? -11.307 13.311 18.416 1.00 78.88 197 TYR A O 1
ATOM 1612 N N . SER A 1 198 ? -12.477 11.421 18.674 1.00 80.62 198 SER A N 1
ATOM 1613 C CA . SER A 1 198 ? -11.437 10.526 18.178 1.00 80.62 198 SER A CA 1
ATOM 1614 C C . SER A 1 198 ? -12.022 9.460 17.270 1.00 80.62 198 SER A C 1
ATOM 1616 O O . SER A 1 198 ? -13.230 9.240 17.231 1.00 80.62 198 SER A O 1
ATOM 1618 N N . PHE A 1 199 ? -11.143 8.820 16.505 1.00 82.12 199 PHE A N 1
ATOM 1619 C CA . PHE A 1 199 ? -11.526 7.787 15.555 1.00 82.12 199 PHE A CA 1
ATOM 1620 C C . PHE A 1 199 ? -11.250 6.407 16.138 1.00 82.12 199 PHE A C 1
ATOM 1622 O O . PHE A 1 199 ? -10.187 6.172 16.726 1.00 82.12 199 PHE A O 1
ATOM 1629 N N . VAL A 1 200 ? -12.196 5.495 15.925 1.00 83.94 200 VAL A N 1
ATOM 1630 C CA . VAL A 1 200 ? -12.030 4.072 16.210 1.00 83.94 200 VAL A CA 1
ATOM 1631 C C . VAL A 1 200 ? -11.287 3.433 15.036 1.00 83.94 200 VAL A C 1
ATOM 1633 O O . VAL A 1 200 ? -11.725 3.511 13.892 1.00 83.94 200 VAL A O 1
ATOM 1636 N N . ARG A 1 201 ? -10.155 2.792 15.320 1.00 84.62 201 ARG A N 1
ATOM 1637 C CA . ARG A 1 201 ? -9.427 1.911 14.407 1.00 84.62 201 ARG A CA 1
ATOM 1638 C C . ARG A 1 201 ? -9.699 0.464 14.795 1.00 84.62 201 ARG A C 1
ATOM 1640 O O . ARG A 1 201 ? -9.549 0.098 15.957 1.00 84.62 201 ARG A O 1
ATOM 1647 N N . LEU A 1 202 ? -10.059 -0.354 13.818 1.00 83.56 202 LEU A N 1
ATOM 1648 C CA . LEU A 1 202 ? -10.304 -1.780 13.992 1.00 83.56 202 LEU A CA 1
ATOM 1649 C C . LEU A 1 202 ? -9.041 -2.573 13.625 1.00 83.56 202 LEU A C 1
ATOM 1651 O O . LEU A 1 202 ? -8.447 -2.343 12.575 1.00 83.56 202 LEU A O 1
ATOM 1655 N N . LEU A 1 203 ? -8.600 -3.473 14.507 1.00 81.31 203 LEU A N 1
ATOM 1656 C CA . LEU A 1 203 ? -7.422 -4.320 14.296 1.00 81.31 203 LEU A CA 1
ATOM 1657 C C . LEU A 1 203 ? -7.790 -5.801 14.416 1.00 81.31 203 LEU A C 1
ATOM 1659 O O . LEU A 1 203 ? -8.434 -6.173 15.401 1.00 81.31 203 LEU A O 1
ATOM 1663 N N . PRO A 1 204 ? -7.357 -6.661 13.483 1.00 76.38 204 PRO A N 1
ATOM 1664 C CA . PRO A 1 204 ? -7.634 -8.089 13.569 1.00 76.38 204 PRO A CA 1
ATOM 1665 C C . PRO A 1 204 ? -6.876 -8.732 14.744 1.00 76.38 204 PRO A C 1
ATOM 1667 O O . PRO A 1 204 ? -5.717 -8.405 15.014 1.00 76.38 204 PRO A O 1
ATOM 1670 N N . LYS A 1 205 ? -7.528 -9.666 15.443 1.00 76.06 205 LYS A N 1
ATOM 1671 C CA . LYS A 1 205 ? -6.926 -10.577 16.434 1.00 76.06 205 LYS A CA 1
ATOM 1672 C C . LYS A 1 205 ? -7.127 -12.027 15.994 1.00 76.06 205 LYS A C 1
ATOM 1674 O O . LYS A 1 205 ? -7.904 -12.288 15.091 1.00 76.06 205 LYS A O 1
ATOM 1679 N N . GLU A 1 206 ? -6.482 -12.980 16.672 1.00 65.19 206 GLU A N 1
ATOM 1680 C CA . GLU A 1 206 ? -6.696 -14.417 16.417 1.00 65.19 206 GLU A CA 1
ATOM 1681 C C . GLU A 1 206 ? -8.182 -14.796 16.432 1.00 65.19 206 GLU A C 1
ATOM 1683 O O . GLU A 1 206 ? -8.651 -15.484 15.531 1.00 65.19 206 GLU A O 1
ATOM 1688 N N . THR A 1 207 ? -8.933 -14.271 17.407 1.00 68.44 207 THR A N 1
ATOM 1689 C CA . THR A 1 207 ? -10.393 -14.374 17.461 1.00 68.44 207 THR A CA 1
ATOM 1690 C C . THR A 1 207 ? -11.015 -12.995 17.689 1.00 68.44 207 THR A C 1
ATOM 1692 O O . THR A 1 207 ? -10.963 -12.449 18.795 1.00 68.44 207 THR A O 1
ATOM 1695 N N . GLY A 1 208 ? -11.633 -12.439 16.655 1.00 71.94 208 GLY A N 1
ATOM 1696 C CA . GLY A 1 208 ? -12.358 -11.167 16.698 1.00 71.94 208 GLY A CA 1
ATOM 1697 C C . GLY A 1 208 ? -11.524 -9.954 16.282 1.00 71.94 208 GLY A C 1
ATOM 1698 O O . GLY A 1 208 ? -10.367 -10.052 15.882 1.00 71.94 208 GLY A O 1
ATOM 1699 N N . VAL A 1 209 ? -12.128 -8.777 16.430 1.00 78.69 209 VAL A N 1
ATOM 1700 C CA . VAL A 1 209 ? -11.517 -7.483 16.114 1.00 78.69 209 VAL A CA 1
ATOM 1701 C C . VAL A 1 209 ? -11.341 -6.674 17.399 1.00 78.69 209 VAL A C 1
ATOM 1703 O O . VAL A 1 209 ? -12.210 -6.660 18.275 1.00 78.69 209 VAL A O 1
ATOM 1706 N N . ARG A 1 210 ? -10.202 -5.991 17.534 1.00 80.50 210 ARG A N 1
ATOM 1707 C CA . ARG A 1 210 ? -9.934 -5.035 18.612 1.00 80.50 210 ARG A CA 1
ATOM 1708 C C . ARG A 1 210 ? -10.234 -3.616 18.128 1.00 80.50 210 ARG A C 1
ATOM 1710 O O . ARG A 1 210 ? -9.511 -3.135 17.255 1.00 80.50 210 ARG A O 1
ATOM 1717 N N . PRO A 1 211 ? -11.210 -2.912 18.721 1.00 84.00 211 PRO A N 1
ATOM 1718 C CA . PRO A 1 211 ? -11.318 -1.475 18.543 1.00 84.00 211 PRO A CA 1
ATOM 1719 C C . PRO A 1 211 ? -10.228 -0.772 19.362 1.00 84.00 211 PRO A C 1
ATOM 1721 O O . PRO A 1 211 ? -10.011 -1.080 20.537 1.00 84.00 211 PRO A O 1
ATOM 1724 N N . ILE A 1 212 ? -9.522 0.168 18.741 1.00 83.19 212 ILE A N 1
ATOM 1725 C CA . ILE A 1 212 ? -8.590 1.089 19.394 1.00 83.19 212 ILE A CA 1
ATOM 1726 C C . ILE A 1 212 ? -9.012 2.507 19.052 1.00 83.19 212 ILE A C 1
ATOM 1728 O O . ILE A 1 212 ? -9.187 2.846 17.888 1.00 83.19 212 ILE A O 1
ATOM 1732 N N . VAL A 1 213 ? -9.131 3.353 20.065 1.00 80.75 213 VAL A N 1
ATOM 1733 C CA . VAL A 1 213 ? -9.454 4.765 19.885 1.00 80.75 213 VAL A CA 1
ATOM 1734 C C . VAL A 1 213 ? -8.161 5.572 19.885 1.00 80.75 213 VAL A C 1
ATOM 1736 O O . VAL A 1 213 ? -7.385 5.502 20.839 1.00 80.75 213 VAL A O 1
ATOM 1739 N N . ASN A 1 214 ? -7.897 6.327 18.816 1.00 73.81 214 ASN A N 1
ATOM 1740 C CA . ASN A 1 214 ? -6.699 7.165 18.747 1.00 73.81 214 ASN A CA 1
ATOM 1741 C C . ASN A 1 214 ? -6.995 8.591 19.231 1.00 73.81 214 ASN A C 1
ATOM 1743 O O . ASN A 1 214 ? -7.533 9.408 18.485 1.00 73.81 214 ASN A O 1
ATOM 1747 N N . LEU A 1 215 ? -6.586 8.887 20.467 1.00 69.44 215 LEU A N 1
ATOM 1748 C CA . LEU A 1 215 ? -6.743 10.192 21.125 1.00 69.44 215 LEU A CA 1
ATOM 1749 C C . LEU A 1 215 ? -5.577 11.165 20.852 1.00 69.44 215 LEU A C 1
ATOM 1751 O O . LEU A 1 215 ? -5.548 12.271 21.383 1.00 69.44 215 LEU A O 1
ATOM 1755 N N . ARG A 1 216 ? -4.581 10.774 20.043 1.00 63.09 216 ARG A N 1
ATOM 1756 C CA . ARG A 1 216 ? -3.368 11.582 19.818 1.00 63.09 216 ARG A CA 1
ATOM 1757 C C . ARG A 1 216 ? -3.511 12.600 18.682 1.00 63.09 216 ARG A C 1
ATOM 1759 O O . ARG A 1 216 ? -2.747 13.562 18.633 1.00 63.09 216 ARG A O 1
ATOM 1766 N N . ARG A 1 217 ? -4.441 12.397 17.741 1.00 59.38 217 ARG A N 1
ATOM 1767 C CA . ARG A 1 217 ? -4.590 13.287 16.577 1.00 59.38 217 ARG A CA 1
ATOM 1768 C C . ARG A 1 217 ? -5.178 14.636 17.003 1.00 59.38 217 ARG A C 1
ATOM 1770 O O . ARG A 1 217 ? -6.354 14.717 17.332 1.00 59.38 217 ARG A O 1
ATOM 1777 N N . ARG A 1 218 ? -4.363 15.693 16.936 1.00 59.09 218 ARG A N 1
ATOM 1778 C CA . ARG A 1 218 ? -4.827 17.086 17.003 1.00 59.09 218 ARG A CA 1
ATOM 1779 C C . ARG A 1 218 ? -5.498 17.439 15.678 1.00 59.09 218 ARG A C 1
ATOM 1781 O O . ARG A 1 218 ? -4.900 17.217 14.626 1.00 59.09 218 ARG A O 1
ATOM 1788 N N . LYS A 1 219 ? -6.706 17.999 15.711 1.00 55.41 219 LYS A N 1
ATOM 1789 C CA . LYS A 1 219 ? -7.234 18.735 14.561 1.00 55.41 219 LYS A CA 1
ATOM 1790 C C . LYS A 1 219 ? -6.880 20.203 14.748 1.00 55.41 219 LYS A C 1
ATOM 1792 O O . LYS A 1 219 ? -7.442 20.870 15.602 1.00 55.41 219 LYS A O 1
ATOM 1797 N N . THR A 1 220 ? -5.941 20.707 13.957 1.00 52.00 220 THR A N 1
ATOM 1798 C CA . THR A 1 220 ? -5.675 22.145 13.845 1.00 52.00 220 THR A CA 1
ATOM 1799 C C . THR A 1 220 ? -6.768 22.771 12.983 1.00 52.00 220 THR A C 1
ATOM 1801 O O . THR A 1 220 ? -6.559 23.056 11.807 1.00 52.00 220 THR A O 1
ATOM 1804 N N . HIS A 1 221 ? -7.969 22.942 13.531 1.00 50.97 221 HIS A N 1
ATOM 1805 C CA . HIS A 1 221 ? -9.001 23.756 12.887 1.00 50.97 221 HIS A CA 1
ATOM 1806 C C . HIS A 1 221 ? -8.699 25.237 13.134 1.00 50.97 221 HIS A C 1
ATOM 1808 O O . HIS A 1 221 ? -9.367 25.863 13.944 1.00 50.97 221 HIS A O 1
ATOM 1814 N N . GLY A 1 222 ? -7.646 25.776 12.505 1.00 50.19 222 GLY A N 1
ATOM 1815 C CA . GLY A 1 222 ? -7.360 27.222 12.447 1.00 50.19 222 GLY A CA 1
ATOM 1816 C C . GLY A 1 222 ? -7.237 27.974 13.785 1.00 50.19 222 GLY A C 1
ATOM 1817 O O . GLY A 1 222 ? -7.171 29.197 13.784 1.00 50.19 222 GLY A O 1
ATOM 1818 N N . ARG A 1 223 ? -7.221 27.271 14.923 1.00 52.44 223 ARG A N 1
ATOM 1819 C CA . ARG A 1 223 ? -7.123 27.825 16.277 1.00 52.44 223 ARG A CA 1
ATOM 1820 C C . ARG A 1 223 ? -5.706 27.631 16.828 1.00 52.44 223 ARG A C 1
ATOM 1822 O O . ARG A 1 223 ? -5.061 26.636 16.476 1.00 52.44 223 ARG A O 1
ATOM 1829 N N . PRO A 1 224 ? -5.212 28.554 17.679 1.00 54.09 224 PRO A N 1
ATOM 1830 C CA . PRO A 1 224 ? -3.916 28.401 18.334 1.00 54.09 224 PRO A CA 1
ATOM 1831 C C . PRO A 1 224 ? -3.866 27.065 19.081 1.00 54.09 224 PRO A C 1
ATOM 1833 O O . PRO A 1 224 ? -4.889 26.602 19.579 1.00 54.09 224 PRO A O 1
ATOM 1836 N N . ALA A 1 225 ? -2.686 26.438 19.094 1.00 56.53 225 ALA A N 1
ATOM 1837 C CA . ALA A 1 225 ? -2.455 25.053 19.499 1.00 56.53 225 ALA A CA 1
ATOM 1838 C C . ALA A 1 225 ? -3.278 24.629 20.731 1.00 56.53 225 ALA A C 1
ATOM 1840 O O . ALA A 1 225 ? -2.905 24.900 21.871 1.00 56.53 225 ALA A O 1
ATOM 1841 N N . GLU A 1 226 ? -4.396 23.941 20.488 1.00 63.56 226 GLU A N 1
ATOM 1842 C CA . GLU A 1 226 ? -5.248 23.418 21.551 1.00 63.56 226 GLU A CA 1
ATOM 1843 C C . GLU A 1 226 ? -4.457 22.421 22.416 1.00 63.56 226 GLU A C 1
ATOM 1845 O O . GLU A 1 226 ? -3.625 21.645 21.921 1.00 63.56 226 GLU A O 1
ATOM 1850 N N . GLN A 1 227 ? -4.702 22.461 23.731 1.00 67.12 227 GLN A N 1
ATOM 1851 C CA . GLN A 1 227 ? -4.094 21.544 24.696 1.00 67.12 227 GLN A CA 1
ATOM 1852 C C . GLN A 1 227 ? -4.352 20.094 24.266 1.00 67.12 227 GLN A C 1
ATOM 1854 O O . GLN A 1 227 ? -5.440 19.742 23.812 1.00 67.12 227 GLN A O 1
ATOM 1859 N N . SER A 1 228 ? -3.348 19.224 24.396 1.00 74.00 228 SER A N 1
ATOM 1860 C CA . SER A 1 228 ? -3.545 17.807 24.074 1.00 74.00 228 SER A CA 1
ATOM 1861 C C . SER A 1 228 ? -4.591 17.179 24.997 1.00 74.00 228 SER A C 1
ATOM 1863 O O . SER A 1 228 ? -4.676 17.539 26.168 1.00 74.00 228 SER A O 1
ATOM 1865 N N . ILE A 1 229 ? -5.331 16.182 24.499 1.00 77.31 229 ILE A N 1
ATOM 1866 C CA . ILE A 1 229 ? -6.286 15.408 25.312 1.00 77.31 229 ILE A CA 1
ATOM 1867 C C . ILE A 1 229 ? -5.623 14.903 26.604 1.00 77.31 229 ILE A C 1
ATOM 1869 O O . ILE A 1 229 ? -6.205 15.020 27.676 1.00 77.31 229 ILE A O 1
ATOM 1873 N N . ASN A 1 230 ? -4.372 14.441 26.527 1.00 81.25 230 ASN A N 1
ATOM 1874 C CA . ASN A 1 230 ? -3.616 14.005 27.702 1.00 81.25 230 ASN A CA 1
ATOM 1875 C C . ASN A 1 230 ? -3.378 15.140 28.712 1.00 81.25 230 ASN A C 1
ATOM 1877 O O . ASN A 1 230 ? -3.491 14.903 29.905 1.00 81.25 230 ASN A O 1
ATOM 1881 N N . GLN A 1 231 ? -3.094 16.366 28.259 1.00 80.25 231 GLN A N 1
ATOM 1882 C CA . GLN A 1 231 ? -2.948 17.527 29.149 1.00 80.25 231 GLN A CA 1
ATOM 1883 C C . GLN A 1 231 ? -4.276 17.908 29.809 1.00 80.25 231 GLN A C 1
ATOM 1885 O O . GLN A 1 231 ? -4.295 18.183 31.003 1.00 80.25 231 GLN A O 1
ATOM 1890 N N . ILE A 1 232 ? -5.382 17.876 29.058 1.00 81.44 232 ILE A N 1
ATOM 1891 C CA . ILE A 1 232 ? -6.725 18.156 29.592 1.00 81.44 232 ILE A CA 1
ATOM 1892 C C . ILE A 1 232 ? -7.101 17.121 30.663 1.00 81.44 232 ILE A C 1
ATOM 1894 O O . ILE A 1 232 ? -7.660 17.468 31.700 1.00 81.44 232 ILE A O 1
ATOM 1898 N N . LEU A 1 233 ? -6.767 15.849 30.432 1.00 84.44 233 LEU A N 1
ATOM 1899 C CA . LEU A 1 233 ? -7.075 14.748 31.345 1.00 84.44 233 LEU A CA 1
ATOM 1900 C C . LEU A 1 233 ? -6.062 14.586 32.489 1.00 84.44 233 LEU A C 1
ATOM 1902 O O . LEU A 1 233 ? -6.318 13.805 33.402 1.00 84.44 233 LEU A O 1
ATOM 1906 N N . GLN A 1 234 ? -4.939 15.312 32.477 1.00 86.31 234 GLN A N 1
ATOM 1907 C CA . GLN A 1 234 ? -3.850 15.116 33.436 1.00 86.31 234 GLN A CA 1
ATOM 1908 C C . GLN A 1 234 ? -4.292 15.364 34.882 1.00 86.31 234 GLN A C 1
ATOM 1910 O O . GLN A 1 234 ? -3.954 14.578 35.765 1.00 86.31 234 GLN A O 1
ATOM 1915 N N . ALA A 1 235 ? -5.081 16.416 35.118 1.00 86.38 235 ALA A N 1
ATOM 1916 C CA . ALA A 1 235 ? -5.599 16.730 36.448 1.00 86.38 235 ALA A CA 1
ATOM 1917 C C . ALA A 1 235 ? -6.513 15.609 36.970 1.00 86.38 235 ALA A C 1
ATOM 1919 O O . ALA A 1 235 ? -6.325 15.115 38.079 1.00 86.38 235 ALA A O 1
ATOM 1920 N N . ALA A 1 236 ? -7.446 15.136 36.137 1.00 87.69 236 ALA A N 1
ATOM 1921 C CA . ALA A 1 236 ? -8.319 14.017 36.484 1.00 87.69 236 ALA A CA 1
ATOM 1922 C C . ALA A 1 236 ? -7.517 12.729 36.741 1.00 87.69 236 ALA A C 1
ATOM 1924 O O . ALA A 1 236 ? -7.785 12.015 37.704 1.00 87.69 236 ALA A O 1
ATOM 1925 N N . PHE A 1 237 ? -6.497 12.452 35.923 1.00 88.00 237 PHE A N 1
ATOM 1926 C CA . PHE A 1 237 ? -5.612 11.305 36.110 1.00 88.00 237 PHE A CA 1
ATOM 1927 C C . PHE A 1 237 ? -4.860 11.365 37.446 1.00 88.00 237 PHE A C 1
ATOM 1929 O O . PHE A 1 237 ? -4.787 10.354 38.142 1.00 88.00 237 PHE A O 1
ATOM 1936 N N . GLN A 1 238 ? -4.332 12.533 37.825 1.00 90.44 238 GLN A N 1
ATOM 1937 C CA . GLN A 1 238 ? -3.630 12.723 39.098 1.00 90.44 238 GLN A CA 1
ATOM 1938 C C . GLN A 1 238 ? -4.562 12.535 40.297 1.00 90.44 238 GLN A C 1
ATOM 1940 O O . GLN A 1 238 ? -4.213 11.790 41.210 1.00 90.44 238 GLN A O 1
ATOM 1945 N N . ILE A 1 239 ? -5.759 13.132 40.262 1.00 91.12 239 ILE A N 1
ATOM 1946 C CA . ILE A 1 239 ? -6.766 12.990 41.326 1.00 91.12 239 ILE A CA 1
ATOM 1947 C C . ILE A 1 239 ? -7.154 11.517 41.501 1.00 91.12 239 ILE A C 1
ATOM 1949 O O . ILE A 1 239 ? -7.059 10.975 42.598 1.00 91.12 239 ILE A O 1
ATOM 1953 N N . LEU A 1 240 ? -7.518 10.831 40.413 1.00 92.25 240 LEU A N 1
ATOM 1954 C CA . LEU A 1 240 ? -7.910 9.418 40.465 1.00 92.25 240 LEU A CA 1
ATOM 1955 C C . LEU A 1 240 ? -6.760 8.505 40.908 1.00 92.25 240 LEU A C 1
ATOM 1957 O O . LEU A 1 240 ? -6.984 7.512 41.600 1.00 92.25 240 LEU A O 1
ATOM 1961 N N . SER A 1 241 ? -5.525 8.829 40.519 1.00 89.69 241 SER A N 1
ATOM 1962 C CA . SER A 1 241 ? -4.341 8.083 40.957 1.00 89.69 241 SER A CA 1
ATOM 1963 C C . SER A 1 241 ? -4.104 8.243 42.456 1.00 89.69 241 SER A C 1
ATOM 1965 O O . SER A 1 241 ? -3.792 7.261 43.125 1.00 89.69 241 SER A O 1
ATOM 1967 N N . TYR A 1 242 ? -4.291 9.451 42.988 1.00 89.12 242 TYR A N 1
ATOM 1968 C CA . TYR A 1 242 ? -4.162 9.734 44.414 1.00 89.12 242 TYR A CA 1
ATOM 1969 C C . TYR A 1 242 ? -5.230 9.005 45.242 1.00 89.12 242 TYR A C 1
ATOM 1971 O O . TYR A 1 242 ? -4.891 8.282 46.179 1.00 89.12 242 TYR A O 1
ATOM 1979 N N . GLU A 1 243 ? -6.499 9.089 44.832 1.00 89.25 243 GLU A N 1
ATOM 1980 C CA . GLU A 1 243 ? -7.613 8.375 45.476 1.00 89.25 243 GLU A CA 1
ATOM 1981 C C . GLU A 1 243 ? -7.398 6.858 45.489 1.00 89.25 243 GLU A C 1
ATOM 1983 O O . GLU A 1 243 ? -7.626 6.191 46.498 1.00 89.25 243 GLU A O 1
ATOM 1988 N N . LYS A 1 244 ? -6.882 6.294 44.391 1.00 86.94 244 LYS A N 1
ATOM 1989 C CA . LYS A 1 244 ? -6.551 4.866 44.317 1.00 86.94 244 LYS A CA 1
ATOM 1990 C C . LYS A 1 244 ? -5.489 4.465 45.344 1.00 86.94 244 LYS A C 1
ATOM 1992 O O . LYS A 1 244 ? -5.600 3.395 45.940 1.00 86.94 244 LYS A O 1
ATOM 1997 N N . VAL A 1 245 ? -4.462 5.293 45.539 1.00 84.19 245 VAL A N 1
ATOM 1998 C CA . VAL A 1 245 ? -3.395 5.039 46.519 1.00 84.19 245 VAL A CA 1
ATOM 1999 C C . VAL A 1 245 ? -3.940 5.134 47.943 1.00 84.19 245 VAL A C 1
ATOM 2001 O O . VAL A 1 245 ? -3.667 4.250 48.751 1.00 84.19 245 VAL A O 1
ATOM 2004 N N . ILE A 1 246 ? -4.769 6.136 48.244 1.00 80.31 246 ILE A N 1
ATOM 2005 C CA . ILE A 1 246 ? -5.408 6.266 49.562 1.00 80.31 246 ILE A CA 1
ATOM 2006 C C . ILE A 1 246 ? -6.337 5.089 49.854 1.00 80.31 246 ILE A C 1
ATOM 2008 O O . ILE A 1 246 ? -6.270 4.516 50.940 1.00 80.31 246 ILE A O 1
ATOM 2012 N N . ALA A 1 247 ? -7.192 4.709 48.905 1.00 75.06 247 ALA A N 1
ATOM 2013 C CA . ALA A 1 247 ? -8.092 3.573 49.071 1.00 75.06 247 ALA A CA 1
ATOM 2014 C C . ALA A 1 247 ? -7.311 2.271 49.317 1.00 75.06 247 ALA A C 1
ATOM 2016 O O . ALA A 1 247 ? -7.703 1.460 50.154 1.00 75.06 247 ALA A O 1
ATOM 2017 N N . PHE A 1 248 ? -6.172 2.095 48.642 1.00 74.50 248 PHE A N 1
ATOM 2018 C CA . PHE A 1 248 ? -5.282 0.958 48.854 1.00 74.50 248 PHE A CA 1
ATOM 2019 C C . PHE A 1 248 ? -4.644 0.958 50.253 1.00 74.50 248 PHE A C 1
ATOM 2021 O O . PHE A 1 248 ? -4.625 -0.082 50.908 1.00 74.50 248 PHE A O 1
ATOM 2028 N N . LEU A 1 249 ? -4.182 2.115 50.738 1.00 71.94 249 LEU A N 1
ATOM 2029 C CA . LEU A 1 249 ? -3.604 2.258 52.080 1.00 71.94 249 LEU A CA 1
ATOM 2030 C C . LEU A 1 249 ? -4.642 2.015 53.185 1.00 71.94 249 LEU A C 1
ATOM 2032 O O . LEU A 1 249 ? -4.377 1.246 54.105 1.00 71.94 249 LEU A 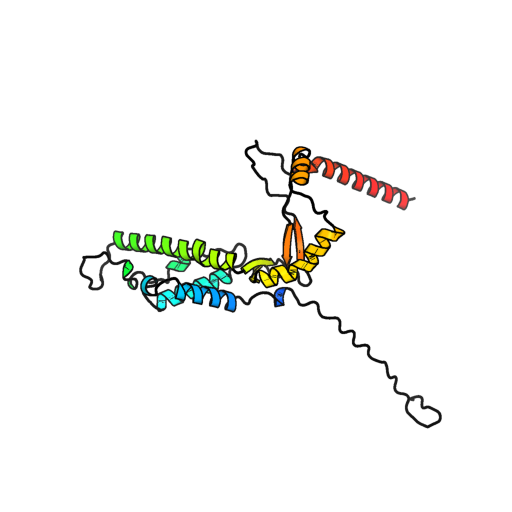O 1
ATOM 2036 N N . LYS A 1 250 ? -5.856 2.559 53.044 1.00 69.25 250 LYS A N 1
ATOM 2037 C CA . LYS A 1 250 ? -6.967 2.300 53.977 1.00 69.25 250 LYS A CA 1
ATOM 2038 C C . LYS A 1 250 ? -7.373 0.821 54.007 1.00 69.25 250 LYS A C 1
ATOM 2040 O O . LYS A 1 250 ? -7.675 0.287 55.067 1.00 69.25 250 LYS A O 1
ATOM 2045 N N . CYS A 1 251 ? -7.343 0.129 52.866 1.00 61.34 251 CYS A N 1
ATOM 2046 C CA . CYS A 1 251 ? -7.598 -1.316 52.813 1.00 61.34 251 CYS A CA 1
ATOM 2047 C C . CYS A 1 251 ? -6.500 -2.156 53.485 1.00 61.34 251 CYS A C 1
ATOM 2049 O O . CYS A 1 251 ? -6.802 -3.235 53.985 1.00 61.34 251 CYS A O 1
ATOM 2051 N N . LEU A 1 252 ? -5.243 -1.704 53.475 1.00 59.09 252 LEU A N 1
ATOM 2052 C CA . LEU A 1 252 ? -4.140 -2.364 54.183 1.00 59.09 252 LEU A CA 1
ATOM 2053 C C . LEU A 1 252 ? -4.268 -2.202 55.700 1.00 59.09 252 LEU A C 1
ATOM 2055 O O . LEU A 1 252 ? -4.048 -3.163 56.428 1.00 59.09 252 LEU A O 1
ATOM 2059 N N . GLU A 1 253 ? -4.686 -1.025 56.158 1.00 56.84 253 GLU A N 1
ATOM 2060 C CA . GLU A 1 253 ? -4.872 -0.712 57.578 1.00 56.84 253 GLU A CA 1
ATOM 2061 C C . GLU A 1 253 ? -6.009 -1.539 58.209 1.00 56.84 253 GLU A C 1
ATOM 2063 O O . GLU A 1 253 ? -5.847 -2.084 59.295 1.00 56.84 253 GLU A O 1
ATOM 2068 N N . VAL A 1 254 ? -7.108 -1.759 57.476 1.00 58.53 254 VAL A N 1
ATOM 2069 C CA . VAL A 1 254 ? -8.231 -2.625 57.901 1.00 58.53 254 VAL A CA 1
ATOM 2070 C C . VAL A 1 254 ? -7.882 -4.123 57.872 1.00 58.53 254 VAL A C 1
ATOM 2072 O O . VAL A 1 254 ? -8.575 -4.925 58.483 1.00 58.53 254 VAL A O 1
ATOM 2075 N N . ARG A 1 255 ? -6.827 -4.529 57.155 1.00 52.16 255 ARG A N 1
ATOM 2076 C CA . ARG A 1 255 ? -6.398 -5.938 57.040 1.00 52.16 255 ARG A CA 1
ATOM 2077 C C . ARG A 1 255 ? -5.266 -6.306 58.007 1.00 52.16 255 ARG A C 1
ATOM 2079 O O . ARG A 1 255 ? -4.899 -7.476 58.082 1.00 52.16 255 ARG A O 1
ATOM 2086 N N . LEU A 1 256 ? -4.688 -5.301 58.667 1.00 50.25 256 LEU A N 1
ATOM 2087 C CA . LEU A 1 256 ? -3.648 -5.411 59.694 1.00 50.25 256 LEU A CA 1
ATOM 2088 C C . LEU A 1 256 ? -4.206 -5.250 61.123 1.00 50.25 256 LEU A C 1
ATOM 2090 O O . LEU A 1 256 ? -3.447 -5.424 62.075 1.00 50.25 256 LEU A O 1
ATOM 2094 N N . MET A 1 257 ? -5.502 -4.949 61.260 1.00 47.69 257 MET A N 1
ATOM 2095 C CA . MET A 1 257 ? -6.291 -5.101 62.490 1.00 47.69 257 MET A CA 1
ATOM 2096 C C . MET A 1 257 ? -7.089 -6.403 62.445 1.00 47.69 257 MET A C 1
ATOM 2098 O O . MET A 1 257 ? -7.255 -7.008 63.525 1.00 47.69 257 MET A O 1
#

InterPro domains:
  IPR003545 Telomerase reverse transcriptase [PTHR12066] (25-244)
  IPR021891 Telomerase ribonucleoprotein complex - RNA-binding domain [PF12009] (37-172)
  IPR021891 Telomerase ribonucleoprotein complex - RNA-binding domain [SM00975] (36-175)